Protein AF-X1EAH8-F1 (afdb_monomer_lite)

Organism: NCBI:txid412755

Secondary structure (DSSP, 8-state):
-----TTPPPP-SS-----STTSSHHHHHHHHHHHHHT-S-STTS-EETTEEP--EEE-TTS-EEEGGGGGG--------SHHHHHHH----TTS---------HHHHHHHHHHHHHHHHHHHHHHHHHHHHHHHHHHHHHHHHHHHHHHHHHHHHHHTS----GGG---HHHHHHHHHHHT--

Structure (mmCIF, N/CA/C/O backbone):
data_AF-X1EAH8-F1
#
_entry.id   AF-X1EAH8-F1
#
loop_
_atom_site.group_PDB
_atom_site.id
_atom_site.type_symbol
_atom_site.label_atom_id
_atom_site.label_alt_id
_atom_site.label_comp_id
_atom_site.label_asym_id
_atom_site.label_entity_id
_atom_site.label_seq_id
_atom_site.pdbx_PDB_ins_code
_atom_site.Cartn_x
_atom_site.Cartn_y
_atom_site.Cartn_z
_atom_site.occupancy
_atom_site.B_iso_or_equiv
_atom_site.auth_seq_id
_atom_site.auth_comp_id
_atom_site.auth_asym_id
_atom_site.auth_atom_id
_atom_site.pdbx_PDB_model_nu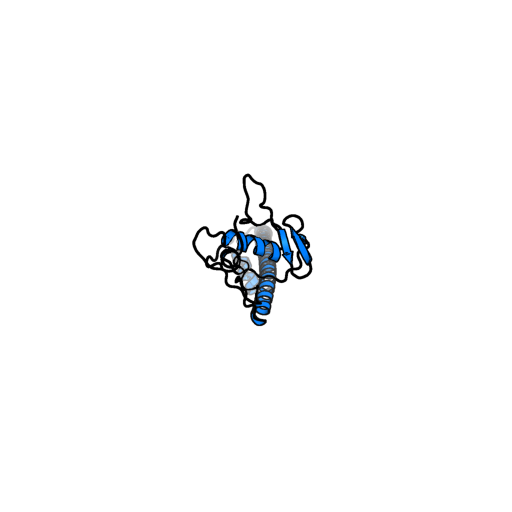m
ATOM 1 N N . ASP A 1 1 ? 30.827 -0.376 -28.937 1.00 54.41 1 ASP A N 1
ATOM 2 C CA . ASP A 1 1 ? 29.388 -0.643 -29.108 1.00 54.41 1 ASP A CA 1
ATOM 3 C C . ASP A 1 1 ? 28.926 -1.813 -28.273 1.00 54.41 1 ASP A C 1
ATOM 5 O O . ASP A 1 1 ? 29.464 -2.907 -28.389 1.00 54.41 1 ASP A O 1
ATOM 9 N N . PHE A 1 2 ? 27.956 -1.564 -27.396 1.00 62.59 2 PHE A N 1
ATOM 10 C CA . PHE A 1 2 ? 27.236 -2.621 -26.696 1.00 62.59 2 PHE A CA 1
ATOM 11 C C . PHE A 1 2 ? 26.133 -3.138 -27.622 1.00 62.59 2 PHE A C 1
ATOM 13 O O . PHE A 1 2 ? 25.306 -2.359 -28.093 1.00 62.59 2 PHE A O 1
ATOM 20 N N . SER A 1 3 ? 26.130 -4.441 -27.894 1.00 71.38 3 SER A N 1
ATOM 21 C CA . SER A 1 3 ? 25.060 -5.109 -28.631 1.00 71.38 3 SER A CA 1
ATOM 22 C C . SER A 1 3 ? 24.380 -6.104 -27.704 1.00 71.38 3 SER A C 1
ATOM 24 O O . SER A 1 3 ? 25.039 -6.861 -26.990 1.00 71.38 3 SER A O 1
ATOM 26 N N . TRP A 1 4 ? 23.051 -6.067 -27.674 1.00 72.50 4 TRP A N 1
ATOM 27 C CA . TRP A 1 4 ? 22.282 -7.036 -26.909 1.00 72.50 4 TRP A CA 1
ATOM 28 C C . TRP A 1 4 ? 22.505 -8.428 -27.495 1.00 72.50 4 TRP A C 1
ATOM 30 O O . TRP A 1 4 ? 22.441 -8.611 -28.714 1.00 72.50 4 TRP A O 1
ATOM 40 N N . ASN A 1 5 ? 22.754 -9.408 -26.626 1.00 77.31 5 ASN A N 1
ATOM 41 C CA . ASN A 1 5 ? 22.743 -10.798 -27.049 1.00 77.31 5 ASN A CA 1
ATOM 42 C C . ASN A 1 5 ? 21.342 -11.120 -27.597 1.00 77.31 5 ASN A C 1
ATOM 44 O O . ASN A 1 5 ? 20.340 -10.796 -26.959 1.00 77.31 5 ASN A O 1
ATOM 48 N N . LYS A 1 6 ? 21.273 -11.724 -28.787 1.00 72.81 6 LYS A N 1
ATOM 49 C CA . LYS A 1 6 ? 20.006 -12.066 -29.450 1.00 72.81 6 LYS A CA 1
ATOM 50 C C . LYS A 1 6 ? 19.226 -13.158 -28.711 1.00 72.81 6 LYS A C 1
ATOM 52 O O . LYS A 1 6 ? 18.041 -13.317 -28.969 1.00 72.81 6 LYS A O 1
ATOM 57 N N . ASP A 1 7 ? 19.865 -13.838 -27.761 1.00 80.69 7 ASP A N 1
ATOM 58 C CA . ASP A 1 7 ? 19.284 -14.947 -26.999 1.00 80.69 7 ASP A CA 1
ATOM 59 C C . ASP A 1 7 ? 18.594 -14.515 -25.690 1.00 80.69 7 ASP A C 1
ATOM 61 O O . ASP A 1 7 ? 18.406 -15.329 -24.785 1.00 80.69 7 ASP A O 1
ATOM 65 N N . ILE A 1 8 ? 18.234 -13.235 -25.536 1.00 82.38 8 ILE A N 1
ATOM 66 C CA . ILE A 1 8 ? 17.492 -12.783 -24.351 1.00 82.38 8 ILE A CA 1
ATOM 67 C C . ILE A 1 8 ? 16.034 -13.244 -24.474 1.00 82.38 8 ILE A C 1
ATOM 69 O O . ILE A 1 8 ? 15.358 -12.854 -25.426 1.00 82.38 8 ILE A O 1
ATOM 73 N N . PRO A 1 9 ? 15.522 -14.045 -23.520 1.00 85.38 9 PRO A N 1
ATOM 74 C CA . PRO A 1 9 ? 14.141 -14.501 -23.559 1.00 85.38 9 PRO A CA 1
ATOM 75 C C . PRO A 1 9 ? 13.152 -13.339 -23.452 1.00 85.38 9 PRO A C 1
ATOM 77 O O . PRO A 1 9 ? 13.379 -12.383 -22.706 1.00 85.38 9 PRO A O 1
ATOM 80 N N . GLU A 1 10 ? 12.015 -13.467 -24.129 1.00 88.94 10 GLU A N 1
ATOM 81 C CA . GLU A 1 10 ? 10.890 -12.551 -23.950 1.00 88.94 10 GLU A CA 1
ATOM 82 C C . GLU A 1 10 ? 10.298 -12.638 -22.534 1.00 88.94 10 GLU A C 1
ATOM 84 O O . GLU A 1 10 ? 10.394 -13.665 -21.847 1.00 88.94 10 GLU A O 1
ATOM 89 N N . PHE A 1 11 ? 9.644 -11.554 -22.105 1.00 88.56 11 PHE A N 1
ATOM 90 C CA . PHE A 1 11 ? 8.925 -11.527 -20.835 1.00 88.56 11 PHE A CA 1
ATOM 91 C C . PHE A 1 11 ? 7.772 -12.537 -20.843 1.00 88.56 11 PHE A C 1
ATOM 93 O O . PHE A 1 11 ? 6.927 -12.551 -21.733 1.00 88.56 11 PHE A O 1
ATOM 100 N N . LYS A 1 12 ? 7.709 -13.362 -19.798 1.00 91.38 12 LYS A N 1
ATOM 101 C CA . LYS A 1 12 ? 6.613 -14.308 -19.547 1.00 91.38 12 LYS A CA 1
ATOM 102 C C . LYS A 1 12 ? 5.610 -13.717 -18.554 1.00 91.38 12 LYS A C 1
ATOM 104 O O . LYS A 1 12 ? 5.799 -12.618 -18.038 1.00 91.38 12 LYS A O 1
ATOM 109 N N . ARG A 1 13 ? 4.562 -14.477 -18.211 1.00 91.25 13 ARG A N 1
ATOM 110 C CA . ARG A 1 13 ? 3.613 -14.116 -17.136 1.00 91.25 13 ARG A CA 1
ATOM 111 C C . ARG A 1 13 ? 4.308 -13.870 -15.789 1.00 91.25 13 ARG A C 1
ATOM 113 O O . ARG A 1 13 ? 3.894 -12.993 -15.041 1.00 91.25 13 ARG A O 1
ATOM 120 N N . PHE A 1 14 ? 5.355 -14.639 -15.491 1.00 93.12 14 PHE A N 1
ATOM 121 C CA . PHE A 1 14 ? 6.175 -14.495 -14.291 1.00 93.12 14 PHE A CA 1
ATOM 122 C C . PHE A 1 14 ? 7.642 -14.424 -14.696 1.00 93.12 14 PHE A C 1
ATOM 124 O O . PHE A 1 14 ? 8.105 -15.257 -15.475 1.00 93.12 14 PHE A O 1
ATOM 131 N N . ASN A 1 15 ? 8.363 -13.439 -14.162 1.00 92.31 15 ASN A N 1
ATOM 132 C CA . ASN A 1 15 ? 9.760 -13.188 -14.497 1.00 92.31 15 ASN A CA 1
ATOM 133 C C . ASN A 1 15 ? 10.574 -13.041 -13.214 1.00 92.31 15 ASN A C 1
ATOM 135 O O . ASN A 1 15 ? 10.211 -12.257 -12.337 1.00 92.31 15 ASN A O 1
ATOM 139 N N . LEU A 1 16 ? 11.684 -13.772 -13.126 1.00 92.75 16 LEU A N 1
ATOM 140 C CA . LEU A 1 16 ? 12.669 -13.632 -12.060 1.00 92.75 16 LEU A CA 1
ATOM 141 C C . LEU A 1 16 ? 13.921 -12.976 -12.639 1.00 92.75 16 LEU A C 1
ATOM 143 O O . LEU A 1 16 ? 14.622 -13.577 -13.450 1.00 92.75 16 LEU A O 1
ATOM 147 N N . ILE A 1 17 ? 14.206 -11.747 -12.212 1.00 90.94 17 ILE A N 1
ATOM 148 C CA . ILE A 1 17 ? 15.387 -10.996 -12.645 1.00 90.94 17 ILE A CA 1
ATOM 149 C C . ILE A 1 17 ? 16.426 -11.039 -11.522 1.00 90.94 17 ILE A C 1
ATOM 151 O O . ILE A 1 17 ? 16.226 -10.457 -10.458 1.00 90.94 17 ILE A O 1
ATOM 155 N N . TYR A 1 18 ? 17.550 -11.711 -11.762 1.00 91.19 18 TYR A N 1
ATOM 156 C CA . TYR A 1 18 ? 18.643 -11.876 -10.800 1.00 91.19 18 TYR A CA 1
ATOM 157 C C . TYR A 1 18 ? 20.006 -11.644 -11.468 1.00 91.19 18 TYR A C 1
ATOM 159 O O . TYR A 1 18 ? 20.109 -11.533 -12.685 1.00 91.19 18 TYR A O 1
ATOM 167 N N . GLY A 1 19 ? 21.063 -11.486 -10.668 1.00 89.50 19 GLY A N 1
ATOM 168 C CA . GLY A 1 19 ? 22.405 -11.178 -11.171 1.00 89.50 19 GLY A CA 1
ATOM 169 C C . GLY A 1 19 ? 23.287 -10.488 -10.135 1.00 89.50 19 GLY A C 1
ATOM 170 O O . GLY A 1 19 ? 22.845 -10.192 -9.025 1.00 89.50 19 GLY A O 1
ATOM 171 N N . TRP A 1 20 ? 24.525 -10.181 -10.515 1.00 90.75 20 TRP A N 1
ATOM 172 C CA . TRP A 1 20 ? 25.551 -9.605 -9.638 1.00 90.75 20 TRP A CA 1
ATOM 173 C C . TRP A 1 20 ? 25.165 -8.263 -9.016 1.00 90.75 20 TRP A C 1
ATOM 175 O O . TRP A 1 20 ? 24.420 -7.476 -9.599 1.00 90.75 20 TRP A O 1
ATOM 185 N N . ASN A 1 21 ? 25.691 -7.960 -7.831 1.00 87.75 21 ASN A N 1
ATOM 186 C CA . ASN A 1 21 ? 25.524 -6.639 -7.225 1.00 87.75 21 ASN A CA 1
ATOM 187 C C . ASN A 1 21 ? 25.998 -5.537 -8.184 1.00 87.75 21 ASN A C 1
ATOM 189 O O . ASN A 1 21 ? 26.928 -5.736 -8.958 1.00 87.75 21 ASN A O 1
ATOM 193 N N . ARG A 1 22 ? 25.331 -4.376 -8.144 1.00 85.75 22 ARG A N 1
ATOM 194 C CA . ARG A 1 22 ? 25.573 -3.233 -9.049 1.00 85.75 22 ARG A CA 1
ATOM 195 C C . ARG A 1 22 ? 25.268 -3.471 -10.537 1.00 85.75 22 ARG A C 1
ATOM 197 O O . ARG A 1 22 ? 25.481 -2.572 -11.333 1.00 85.75 22 ARG A O 1
ATOM 204 N N . SER A 1 23 ? 24.654 -4.593 -10.919 1.00 87.88 23 SER A N 1
ATOM 205 C CA . SER A 1 23 ? 24.211 -4.837 -12.305 1.00 87.88 23 SER A CA 1
ATOM 206 C C . SER A 1 23 ? 22.940 -4.070 -12.730 1.00 87.88 23 SER A C 1
ATOM 208 O O . SER A 1 23 ? 22.297 -4.446 -13.703 1.00 87.88 23 SER A O 1
ATOM 210 N N . GLY A 1 24 ? 22.497 -3.065 -11.966 1.00 89.00 24 GLY A N 1
ATOM 211 C CA . GLY A 1 24 ? 21.311 -2.256 -12.294 1.00 89.00 24 GLY A CA 1
ATOM 212 C C . GLY A 1 24 ? 19.939 -2.868 -11.966 1.00 89.00 24 GLY A C 1
ATOM 213 O O . GLY A 1 24 ? 18.924 -2.225 -12.213 1.00 89.00 24 GLY A O 1
ATOM 214 N N . LYS A 1 25 ? 19.864 -4.063 -11.358 1.00 92.94 25 LYS A N 1
ATOM 215 C CA . LYS A 1 25 ? 18.580 -4.739 -11.034 1.00 92.94 25 LYS A CA 1
ATOM 216 C C . LYS A 1 25 ? 17.610 -3.876 -10.231 1.00 92.94 25 LYS A C 1
ATOM 218 O O . LYS A 1 25 ? 16.421 -3.869 -10.520 1.00 92.94 25 LYS A O 1
ATOM 223 N N . THR A 1 26 ? 18.119 -3.145 -9.241 1.00 91.56 26 THR A N 1
ATOM 224 C CA . THR A 1 26 ? 17.300 -2.248 -8.420 1.00 91.56 26 THR A CA 1
ATOM 225 C C . THR A 1 26 ? 16.714 -1.115 -9.255 1.00 91.56 26 THR A C 1
ATOM 227 O O . THR A 1 26 ? 15.547 -0.793 -9.098 1.00 91.56 26 THR A O 1
ATOM 230 N N . ILE A 1 27 ? 17.487 -0.541 -10.181 1.00 91.62 27 ILE A N 1
ATOM 231 C CA . ILE A 1 27 ? 17.003 0.521 -11.074 1.00 91.62 27 ILE A CA 1
ATOM 232 C C . ILE A 1 27 ? 15.912 -0.035 -11.991 1.00 91.62 27 ILE A C 1
ATOM 234 O O . ILE A 1 27 ? 14.846 0.562 -12.114 1.00 91.62 27 ILE A O 1
ATOM 238 N N . LEU A 1 28 ? 16.140 -1.217 -12.570 1.00 92.19 28 LEU A N 1
ATOM 239 C CA . LEU A 1 28 ? 15.154 -1.875 -13.421 1.00 92.19 28 LEU A CA 1
ATOM 240 C C . LEU A 1 28 ? 13.856 -2.179 -12.661 1.00 92.19 28 LEU A C 1
ATOM 242 O O . LEU A 1 28 ? 12.773 -1.910 -13.177 1.00 92.19 28 LEU A O 1
ATOM 246 N N . SER A 1 29 ? 13.945 -2.676 -11.422 1.00 93.38 29 SER A N 1
ATOM 247 C CA . SER A 1 29 ? 12.752 -2.904 -10.604 1.00 93.38 29 SER A CA 1
ATOM 248 C C . SER A 1 29 ? 12.010 -1.599 -10.309 1.00 93.38 29 SER A C 1
ATOM 250 O O . SER A 1 29 ? 10.787 -1.599 -10.386 1.00 93.38 29 SER A O 1
ATOM 252 N N . ARG A 1 30 ? 12.708 -0.469 -10.095 1.00 92.88 30 ARG A N 1
ATOM 253 C CA . ARG A 1 30 ? 12.064 0.848 -9.909 1.00 92.88 30 ARG A CA 1
ATOM 254 C C . ARG A 1 30 ? 11.309 1.338 -11.134 1.00 92.88 30 ARG A C 1
ATOM 256 O O . ARG A 1 30 ? 10.232 1.903 -10.971 1.00 92.88 30 ARG A O 1
ATOM 263 N N . VAL A 1 31 ? 11.837 1.110 -12.335 1.00 92.50 31 VAL A N 1
ATOM 264 C CA . VAL A 1 31 ? 11.142 1.462 -13.586 1.00 92.50 31 VAL A CA 1
ATOM 265 C C . VAL A 1 31 ? 9.821 0.694 -13.696 1.00 92.50 31 VAL A C 1
ATOM 267 O O . VAL A 1 31 ? 8.776 1.290 -13.963 1.00 92.50 31 VAL A O 1
ATOM 270 N N . PHE A 1 32 ? 9.830 -0.611 -13.407 1.00 93.06 32 PHE A N 1
ATOM 271 C CA . PHE A 1 32 ? 8.597 -1.401 -13.379 1.00 93.06 32 PHE A CA 1
ATOM 272 C C . PHE A 1 32 ? 7.665 -1.002 -12.227 1.00 93.06 32 PHE A C 1
ATOM 274 O O . PHE A 1 32 ? 6.454 -0.948 -12.433 1.00 93.06 32 PHE A O 1
ATOM 281 N N . SER A 1 33 ? 8.193 -0.661 -11.046 1.00 93.25 33 SER A N 1
ATOM 282 C CA . SER A 1 33 ? 7.379 -0.172 -9.925 1.00 93.25 33 SER A CA 1
ATOM 283 C C . SER A 1 33 ? 6.692 1.149 -10.262 1.00 93.25 33 SER A C 1
ATOM 285 O O . SER A 1 33 ? 5.542 1.344 -9.881 1.00 93.25 33 SER A O 1
ATOM 287 N N . ALA A 1 34 ? 7.351 2.040 -11.010 1.00 93.06 34 ALA A N 1
ATOM 288 C CA . ALA A 1 34 ? 6.735 3.271 -11.495 1.00 93.06 34 ALA A CA 1
ATOM 289 C C . ALA A 1 34 ? 5.574 2.981 -12.459 1.00 93.06 34 ALA A C 1
ATOM 291 O O . ALA A 1 34 ? 4.535 3.634 -12.380 1.00 93.06 34 ALA A O 1
ATOM 292 N N . CYS A 1 35 ? 5.717 1.964 -13.318 1.00 92.12 35 CYS A N 1
ATOM 293 C CA . CYS A 1 35 ? 4.640 1.495 -14.194 1.00 92.12 35 CYS A CA 1
ATOM 294 C C . CYS A 1 35 ? 3.468 0.893 -13.404 1.00 92.12 35 CYS A C 1
ATOM 296 O O . CYS A 1 35 ? 2.320 1.200 -13.716 1.00 92.12 35 CYS A O 1
ATOM 298 N N . GLU A 1 36 ? 3.744 0.080 -12.377 1.00 92.38 36 GLU A N 1
ATOM 299 C CA . GLU A 1 36 ? 2.723 -0.507 -11.498 1.00 92.38 36 GLU A CA 1
ATOM 300 C C . GLU A 1 36 ? 1.961 0.566 -10.707 1.00 92.38 36 GLU A C 1
ATOM 302 O O . GLU A 1 36 ? 0.730 0.573 -10.689 1.00 92.38 36 GLU A O 1
ATOM 307 N N . LYS A 1 37 ? 2.691 1.472 -10.044 1.00 90.19 37 LYS A N 1
ATOM 308 C CA . LYS A 1 37 ? 2.133 2.543 -9.200 1.00 90.19 37 LYS A CA 1
ATOM 309 C C . LYS A 1 37 ? 1.571 3.708 -10.019 1.00 90.19 37 LYS A C 1
ATOM 311 O O . LYS A 1 37 ? 0.939 4.594 -9.451 1.00 90.19 37 LYS A O 1
ATOM 316 N N . LYS A 1 38 ? 1.825 3.727 -11.334 1.00 92.56 38 LYS A N 1
ATOM 317 C CA . LYS A 1 38 ? 1.493 4.820 -12.264 1.00 92.56 38 LYS A CA 1
ATOM 318 C C . LYS A 1 38 ? 2.017 6.179 -11.784 1.00 92.56 38 LYS A C 1
ATOM 320 O O . LYS A 1 38 ? 1.368 7.207 -11.959 1.00 92.56 38 LYS A O 1
ATOM 325 N N . SER A 1 39 ? 3.181 6.173 -11.134 1.00 89.88 39 SER A N 1
ATOM 326 C CA . SER A 1 39 ? 3.758 7.339 -10.465 1.00 89.88 39 SER A CA 1
ATOM 327 C C . SER A 1 39 ? 5.269 7.190 -10.287 1.00 89.88 39 SER A C 1
ATOM 329 O O . SER A 1 39 ? 5.756 6.106 -9.967 1.00 89.88 39 SER A O 1
ATOM 331 N N . THR A 1 40 ? 6.007 8.289 -10.449 1.00 89.56 40 THR A N 1
ATOM 332 C CA . THR A 1 40 ? 7.426 8.416 -10.063 1.00 89.56 40 THR A CA 1
ATOM 333 C C . THR A 1 40 ? 7.597 9.039 -8.674 1.00 89.56 40 THR A C 1
ATOM 335 O O . THR A 1 40 ? 8.701 9.089 -8.140 1.00 89.56 40 THR A O 1
ATOM 338 N N . ALA A 1 41 ? 6.505 9.484 -8.045 1.00 86.38 41 ALA A N 1
ATOM 339 C CA . ALA A 1 41 ? 6.511 10.150 -6.748 1.00 86.38 41 ALA A CA 1
ATOM 340 C C . ALA A 1 41 ? 6.512 9.140 -5.585 1.00 86.38 41 ALA A C 1
ATOM 342 O O . ALA A 1 41 ? 5.615 9.141 -4.745 1.00 86.38 41 ALA A O 1
ATOM 343 N N . PHE A 1 42 ? 7.510 8.255 -5.542 1.00 83.81 42 PHE A N 1
ATOM 344 C CA . PHE A 1 42 ? 7.748 7.363 -4.404 1.00 83.81 42 PHE A CA 1
ATOM 345 C C . PHE A 1 42 ? 9.180 7.498 -3.884 1.00 83.81 42 PHE A C 1
ATOM 347 O O . PHE A 1 42 ? 10.083 7.937 -4.598 1.00 83.81 42 PHE A O 1
ATOM 354 N N . LYS A 1 43 ? 9.366 7.158 -2.606 1.00 83.44 43 LYS A N 1
ATOM 355 C CA . LYS A 1 43 ? 10.558 7.493 -1.816 1.00 83.44 43 LYS A CA 1
ATOM 356 C C . LYS A 1 43 ? 11.859 7.012 -2.453 1.00 83.44 43 LYS A C 1
ATOM 358 O O . LYS A 1 43 ? 12.851 7.728 -2.440 1.00 83.44 43 LYS A O 1
ATOM 363 N N . GLU A 1 44 ? 11.852 5.815 -3.012 1.00 85.69 44 GLU A N 1
ATOM 364 C CA . GLU A 1 44 ? 13.041 5.175 -3.558 1.00 85.69 44 GLU A CA 1
ATOM 365 C C . GLU A 1 44 ? 13.131 5.260 -5.093 1.00 85.69 44 GLU A C 1
ATOM 367 O O . GLU A 1 44 ? 13.873 4.495 -5.719 1.00 85.69 44 GLU A O 1
ATOM 372 N N . TYR A 1 45 ? 12.353 6.146 -5.724 1.00 88.44 45 TYR A N 1
ATOM 373 C CA . TYR A 1 45 ? 12.521 6.429 -7.146 1.00 88.44 45 TYR A CA 1
ATOM 374 C C . TYR A 1 45 ? 13.924 7.018 -7.390 1.00 88.44 45 TYR A C 1
ATOM 376 O O . TYR A 1 45 ? 14.389 7.808 -6.564 1.00 88.44 45 TYR A O 1
ATOM 384 N N . PRO A 1 46 ? 14.630 6.651 -8.479 1.00 87.56 46 PRO A N 1
ATOM 385 C CA . PRO A 1 46 ? 15.964 7.179 -8.749 1.00 87.56 46 PRO A CA 1
ATOM 386 C C . PRO A 1 46 ? 15.941 8.705 -8.888 1.00 87.56 46 PRO A C 1
ATOM 388 O O . PRO A 1 46 ? 15.193 9.233 -9.713 1.00 87.56 46 PRO A O 1
ATOM 391 N N . LYS A 1 47 ? 16.767 9.399 -8.099 1.00 88.50 47 LYS A N 1
ATOM 392 C CA . LYS A 1 47 ? 16.948 10.854 -8.161 1.00 88.50 47 LYS A CA 1
ATOM 393 C C . LYS A 1 47 ? 18.427 11.208 -8.104 1.00 88.50 47 LYS A C 1
ATOM 395 O O . LYS A 1 47 ? 19.172 10.591 -7.345 1.00 88.50 47 LYS A O 1
ATOM 400 N N . GLU A 1 48 ? 18.816 12.221 -8.861 1.00 87.25 48 GLU A N 1
ATOM 401 C CA . GLU A 1 48 ? 20.162 12.799 -8.867 1.00 87.25 48 GLU A CA 1
ATOM 402 C C . GLU A 1 48 ? 20.017 14.321 -8.770 1.00 87.25 48 GLU A C 1
ATOM 404 O O . GLU A 1 48 ? 19.233 14.909 -9.509 1.00 87.25 48 GLU A O 1
ATOM 409 N N . ASP A 1 49 ? 20.661 14.947 -7.780 1.00 87.06 49 ASP A N 1
ATOM 410 C CA . ASP A 1 49 ? 20.564 16.392 -7.497 1.00 87.06 49 ASP A CA 1
ATOM 411 C C . ASP A 1 49 ? 19.126 16.947 -7.405 1.00 87.06 49 ASP A C 1
ATOM 413 O O . ASP A 1 49 ? 18.830 18.079 -7.782 1.00 87.06 49 ASP A O 1
ATOM 417 N N . GLY A 1 50 ? 18.201 16.133 -6.887 1.00 82.19 50 GLY A N 1
ATOM 418 C CA . GLY A 1 50 ? 16.785 16.494 -6.756 1.00 82.19 50 GLY A CA 1
ATOM 419 C C . GLY A 1 50 ? 15.972 16.361 -8.048 1.00 82.19 50 GLY A C 1
ATOM 420 O O . GLY A 1 50 ? 14.771 16.630 -8.032 1.00 82.19 50 GLY A O 1
ATOM 421 N N . VAL A 1 51 ? 16.588 15.903 -9.137 1.00 85.25 51 VAL A N 1
ATOM 422 C CA . VAL A 1 51 ? 15.934 15.624 -10.417 1.00 85.25 51 VAL A CA 1
ATOM 423 C C . VAL A 1 51 ? 15.550 14.149 -10.490 1.00 85.25 51 VAL A C 1
ATOM 425 O O . VAL A 1 51 ? 16.364 13.262 -10.235 1.00 85.25 51 VAL A O 1
ATOM 428 N N . ASP A 1 52 ? 14.294 13.887 -10.844 1.00 89.38 52 ASP A N 1
ATOM 429 C CA . ASP A 1 52 ? 13.780 12.536 -11.060 1.00 89.38 52 ASP A CA 1
ATOM 430 C C . ASP A 1 52 ? 14.429 11.890 -12.295 1.00 89.38 52 ASP A C 1
ATOM 432 O O . ASP A 1 52 ? 14.513 12.492 -13.367 1.00 89.38 52 ASP A O 1
ATOM 436 N N . GLY A 1 53 ? 14.836 10.625 -12.165 1.00 87.94 53 GLY A N 1
ATOM 437 C CA . GLY A 1 53 ? 15.339 9.829 -13.279 1.00 87.94 53 GLY A CA 1
ATOM 438 C C . GLY A 1 53 ? 14.319 9.709 -14.416 1.00 87.94 53 GLY A C 1
ATOM 439 O O . GLY A 1 53 ? 13.105 9.642 -14.199 1.00 87.94 53 GLY A O 1
ATOM 440 N N . ILE A 1 54 ? 14.811 9.649 -15.650 1.00 91.56 54 ILE A N 1
ATOM 441 C CA . ILE A 1 54 ? 13.984 9.592 -16.859 1.00 91.56 54 ILE A CA 1
ATOM 442 C C . ILE A 1 54 ? 14.106 8.204 -17.485 1.00 91.56 54 ILE A C 1
ATOM 444 O O . ILE A 1 54 ? 15.202 7.657 -17.589 1.00 91.56 54 ILE A O 1
ATOM 448 N N . PHE A 1 55 ? 12.983 7.636 -17.922 1.00 91.88 55 PHE A N 1
ATOM 449 C CA . PHE A 1 55 ? 12.967 6.381 -18.670 1.00 91.88 55 PHE A CA 1
ATOM 450 C C . PHE A 1 55 ? 11.921 6.408 -19.785 1.00 91.88 55 PHE A C 1
ATOM 452 O O . PHE A 1 55 ? 10.933 7.144 -19.720 1.00 91.88 55 PHE A O 1
ATOM 459 N N . GLU A 1 56 ? 12.141 5.562 -20.788 1.00 91.94 56 GLU A N 1
ATOM 460 C CA . GLU A 1 56 ? 11.208 5.276 -21.872 1.00 91.94 56 GLU A CA 1
ATOM 461 C C . GLU A 1 56 ? 11.128 3.757 -22.059 1.00 91.94 56 GLU A C 1
ATOM 463 O O . GLU A 1 56 ? 12.154 3.088 -22.179 1.00 91.94 56 GLU A O 1
ATOM 468 N N . THR A 1 57 ? 9.916 3.206 -22.078 1.00 88.94 57 THR A N 1
ATOM 469 C CA . THR A 1 57 ? 9.658 1.798 -22.391 1.00 88.94 57 THR A CA 1
ATOM 470 C C . THR A 1 57 ? 8.721 1.700 -23.587 1.00 88.94 57 THR A C 1
ATOM 472 O O . THR A 1 57 ? 7.749 2.447 -23.701 1.00 88.94 57 THR A O 1
ATOM 475 N N . LYS A 1 58 ? 9.025 0.781 -24.506 1.00 89.31 58 LYS A N 1
ATOM 476 C CA . LYS A 1 58 ? 8.199 0.492 -25.681 1.00 89.31 58 LYS A CA 1
ATOM 477 C C . LYS A 1 58 ? 7.572 -0.880 -25.521 1.00 89.31 58 LYS A C 1
ATOM 479 O O . LYS A 1 58 ? 8.268 -1.834 -25.178 1.00 89.31 58 LYS A O 1
ATOM 484 N N . THR A 1 59 ? 6.272 -0.957 -25.754 1.00 86.06 59 THR A N 1
ATOM 485 C CA . THR A 1 59 ? 5.522 -2.211 -25.744 1.00 86.06 59 THR A CA 1
ATOM 486 C C . THR A 1 59 ? 5.441 -2.797 -27.151 1.00 86.06 59 THR A C 1
ATOM 488 O O . THR A 1 59 ? 5.583 -2.092 -28.152 1.00 86.06 59 THR A O 1
ATOM 491 N N . ASP A 1 60 ? 5.173 -4.095 -27.219 1.00 83.94 60 ASP A N 1
ATOM 492 C CA . ASP A 1 60 ? 4.820 -4.838 -28.434 1.00 83.94 60 ASP A CA 1
ATOM 493 C C . ASP A 1 60 ? 3.598 -4.248 -29.160 1.00 83.94 60 ASP A C 1
ATOM 495 O O . ASP A 1 60 ? 3.540 -4.234 -30.386 1.00 83.94 60 ASP A O 1
ATOM 499 N N . THR A 1 61 ? 2.660 -3.665 -28.409 1.00 79.12 61 THR A N 1
ATOM 500 C CA . THR A 1 61 ? 1.492 -2.941 -28.937 1.00 79.12 61 THR A CA 1
ATOM 501 C C . THR A 1 61 ? 1.822 -1.576 -29.558 1.00 79.12 61 THR A C 1
ATOM 503 O O . THR A 1 61 ? 0.914 -0.853 -29.965 1.00 79.12 61 THR A O 1
ATOM 506 N N . GLY A 1 62 ? 3.101 -1.185 -29.612 1.00 79.81 62 GLY A N 1
ATOM 507 C CA . GLY A 1 62 ? 3.550 0.105 -30.145 1.00 79.81 62 GLY A CA 1
ATOM 508 C C . GLY A 1 62 ? 3.340 1.287 -29.194 1.00 79.81 62 GLY A C 1
ATOM 509 O O . GLY A 1 62 ? 3.634 2.428 -29.552 1.00 79.81 62 GLY A O 1
ATOM 510 N N . SER A 1 63 ? 2.864 1.041 -27.969 1.00 84.69 63 SER A N 1
ATOM 511 C CA . SER A 1 63 ? 2.705 2.091 -26.963 1.00 84.69 63 SER A CA 1
ATOM 512 C C . SER A 1 63 ? 4.062 2.446 -26.361 1.00 84.69 63 SER A C 1
ATOM 514 O O . SER A 1 63 ? 4.888 1.580 -26.076 1.00 84.69 63 SER A O 1
ATOM 516 N N . THR A 1 64 ? 4.302 3.740 -26.164 1.00 89.75 64 THR A N 1
ATOM 517 C CA . THR A 1 64 ? 5.532 4.240 -25.543 1.00 89.75 64 THR A CA 1
ATOM 518 C C . THR A 1 64 ? 5.186 4.894 -24.217 1.00 89.75 64 THR A C 1
ATOM 520 O O . THR A 1 64 ? 4.443 5.874 -24.177 1.00 89.75 64 THR A O 1
ATOM 523 N N . ILE A 1 65 ? 5.732 4.358 -23.133 1.00 90.88 65 ILE A N 1
ATOM 524 C CA . ILE A 1 65 ? 5.526 4.860 -21.778 1.00 90.88 65 ILE A CA 1
ATOM 525 C C . ILE A 1 65 ? 6.781 5.615 -21.378 1.00 90.88 65 ILE A C 1
ATOM 527 O O . ILE A 1 65 ? 7.894 5.105 -21.483 1.00 90.88 65 ILE A O 1
ATOM 531 N N . LYS A 1 66 ? 6.595 6.851 -20.928 1.00 92.38 66 LYS A N 1
ATOM 532 C CA . LYS A 1 66 ? 7.681 7.740 -20.515 1.00 92.38 66 LYS A CA 1
ATOM 533 C C . LYS A 1 66 ? 7.474 8.142 -19.068 1.00 92.38 66 LYS A C 1
ATOM 535 O O . LYS A 1 66 ? 6.325 8.250 -18.637 1.00 92.38 66 LYS A O 1
ATOM 540 N N . SER A 1 67 ? 8.556 8.405 -18.340 1.00 89.81 67 SER A N 1
ATOM 541 C CA . SER A 1 67 ? 8.492 8.754 -16.912 1.00 89.81 67 SER A CA 1
ATOM 542 C C . SER A 1 67 ? 7.531 9.916 -16.615 1.00 89.81 67 SER A C 1
ATOM 544 O O . SER A 1 67 ? 6.764 9.844 -15.662 1.00 89.81 67 SER A O 1
ATOM 546 N N . TRP A 1 68 ? 7.482 10.944 -17.469 1.00 88.69 68 TRP A N 1
ATOM 547 C CA . TRP A 1 68 ? 6.591 12.101 -17.292 1.00 88.69 68 TRP A CA 1
ATOM 548 C C . TRP A 1 68 ? 5.126 11.856 -17.682 1.00 88.69 68 TRP A C 1
ATOM 550 O O . TRP A 1 68 ? 4.267 12.659 -17.335 1.00 88.69 68 TRP A O 1
ATOM 560 N N . ASN A 1 69 ? 4.820 10.769 -18.399 1.00 89.88 69 ASN A N 1
ATOM 561 C CA . ASN A 1 69 ? 3.450 10.396 -18.772 1.00 89.88 69 ASN A CA 1
ATOM 562 C C . ASN A 1 69 ? 3.014 9.074 -18.114 1.00 89.88 69 ASN A C 1
ATOM 564 O O . ASN A 1 69 ? 2.114 8.381 -18.594 1.00 89.88 69 ASN A O 1
ATOM 568 N N . ILE A 1 70 ? 3.662 8.709 -17.005 1.00 91.69 70 ILE A N 1
ATOM 569 C CA . ILE A 1 70 ? 3.477 7.421 -16.331 1.00 91.69 70 ILE A CA 1
ATOM 570 C C . ILE A 1 70 ? 2.063 7.227 -15.769 1.00 91.69 70 ILE A C 1
ATOM 572 O O . ILE A 1 70 ? 1.599 6.096 -15.656 1.00 91.69 70 ILE A O 1
ATOM 576 N N . ALA A 1 71 ? 1.341 8.315 -15.484 1.00 89.44 71 ALA A N 1
ATOM 577 C CA . ALA A 1 71 ? -0.045 8.269 -15.020 1.00 89.44 71 ALA A CA 1
ATOM 578 C C . ALA A 1 71 ? -0.988 7.602 -16.042 1.00 89.44 71 ALA A C 1
ATOM 580 O O . ALA A 1 71 ? -1.967 6.962 -15.662 1.00 89.44 71 ALA A O 1
ATOM 581 N N . SER A 1 72 ? -0.663 7.704 -17.336 1.00 86.88 72 SER A N 1
ATOM 582 C CA . SER A 1 72 ? -1.405 7.065 -18.432 1.00 86.88 72 SER A CA 1
ATOM 583 C C . SER A 1 72 ? -0.999 5.605 -18.687 1.00 86.88 72 SER A C 1
ATOM 585 O O . SER A 1 72 ? -1.543 4.954 -19.579 1.00 86.88 72 SER A O 1
ATOM 587 N N . CYS A 1 73 ? -0.054 5.064 -17.909 1.00 88.00 73 CYS A N 1
ATOM 588 C CA . CYS A 1 73 ? 0.416 3.692 -18.056 1.00 88.00 73 CYS A CA 1
ATOM 589 C C . CYS A 1 73 ? -0.719 2.685 -17.814 1.00 88.00 73 CYS A C 1
ATOM 591 O O . CYS A 1 73 ? -1.389 2.696 -16.774 1.00 88.00 73 CYS A O 1
ATOM 593 N N . ASN A 1 74 ? -0.898 1.777 -18.773 1.00 86.50 74 ASN A N 1
ATOM 594 C CA . ASN A 1 74 ? -1.884 0.698 -18.713 1.00 86.50 74 ASN A CA 1
ATOM 595 C C . ASN A 1 74 ? -1.240 -0.699 -18.685 1.00 86.50 74 ASN A C 1
ATOM 597 O O . ASN A 1 74 ? -1.887 -1.692 -19.008 1.00 86.50 74 ASN A O 1
ATOM 601 N N . LEU A 1 75 ? 0.044 -0.795 -18.331 1.00 87.25 75 LEU A N 1
ATOM 602 C CA . LEU A 1 75 ? 0.712 -2.087 -18.221 1.00 87.25 75 LEU A CA 1
ATOM 603 C C . LEU A 1 75 ? 0.208 -2.852 -16.986 1.00 87.25 75 LEU A C 1
ATOM 605 O O . LEU A 1 75 ? 0.342 -2.345 -15.869 1.00 87.25 75 LEU A O 1
ATOM 609 N N . PRO A 1 76 ? -0.318 -4.082 -17.143 1.00 88.69 76 PRO A N 1
ATOM 610 C CA . PRO A 1 76 ? -0.748 -4.913 -16.024 1.00 88.69 76 PRO A CA 1
ATOM 611 C C . PRO A 1 76 ? 0.462 -5.613 -15.383 1.00 88.69 76 PRO A C 1
ATOM 613 O O . PRO A 1 76 ? 0.630 -6.825 -15.493 1.00 88.69 76 PRO A O 1
ATOM 616 N N . VAL A 1 77 ? 1.338 -4.841 -14.738 1.00 90.81 77 VAL A N 1
ATOM 617 C CA . VAL A 1 77 ? 2.573 -5.343 -14.115 1.00 90.81 77 VAL A CA 1
ATOM 618 C C . VAL A 1 77 ? 2.473 -5.257 -12.596 1.00 90.81 77 VAL A C 1
ATOM 620 O O . VAL A 1 77 ? 1.950 -4.289 -12.048 1.00 90.81 77 VAL A O 1
ATOM 623 N N . LYS A 1 78 ? 2.994 -6.287 -11.923 1.00 92.31 78 LYS A N 1
ATOM 624 C CA . LYS A 1 78 ? 3.164 -6.352 -10.471 1.00 92.31 78 LYS A CA 1
ATOM 625 C C . LYS A 1 78 ? 4.625 -6.604 -10.133 1.00 92.31 78 LYS A C 1
ATOM 627 O O . LYS A 1 78 ? 5.233 -7.513 -10.700 1.00 92.31 78 LYS A O 1
ATOM 632 N N . VAL A 1 79 ? 5.181 -5.802 -9.230 1.00 92.81 79 VAL A N 1
ATOM 633 C CA . VAL A 1 79 ? 6.591 -5.857 -8.845 1.00 92.81 79 VAL A CA 1
ATOM 634 C C . VAL A 1 79 ? 6.726 -6.343 -7.411 1.00 92.81 79 VAL A C 1
ATOM 636 O O . VAL A 1 79 ? 6.361 -5.664 -6.459 1.00 92.81 79 VAL A O 1
ATOM 639 N N . PHE A 1 80 ? 7.330 -7.519 -7.265 1.00 91.06 80 PHE A N 1
ATOM 640 C CA . PHE A 1 80 ? 7.658 -8.113 -5.973 1.00 91.06 80 PHE A CA 1
ATOM 641 C C . PHE A 1 80 ? 9.139 -7.876 -5.676 1.00 91.06 80 PHE A C 1
ATOM 643 O O . PHE A 1 80 ? 10.000 -8.660 -6.073 1.00 91.06 80 PHE A O 1
ATOM 650 N N . ASN A 1 81 ? 9.450 -6.753 -5.034 1.00 89.75 81 ASN A N 1
ATOM 651 C CA . ASN A 1 81 ? 10.810 -6.380 -4.650 1.00 89.75 81 ASN A CA 1
ATOM 652 C C . ASN A 1 81 ? 10.907 -6.117 -3.132 1.00 89.75 81 ASN A C 1
ATOM 654 O O . ASN A 1 81 ? 9.951 -6.330 -2.389 1.00 89.75 81 ASN A O 1
ATOM 658 N N . GLN A 1 82 ? 12.070 -5.660 -2.658 1.00 86.44 82 GLN A N 1
ATOM 659 C CA . GLN A 1 82 ? 12.261 -5.360 -1.236 1.00 86.44 82 GLN A CA 1
ATOM 660 C C . GLN A 1 82 ? 11.294 -4.279 -0.728 1.00 86.44 82 GLN A C 1
ATOM 662 O O . GLN A 1 82 ? 10.897 -4.315 0.428 1.00 86.44 82 GLN A O 1
ATOM 667 N N . ASP A 1 83 ? 10.882 -3.342 -1.577 1.00 85.19 83 ASP A N 1
ATOM 668 C CA . ASP A 1 83 ? 9.946 -2.280 -1.195 1.00 85.19 83 ASP A CA 1
ATOM 669 C C . ASP A 1 83 ? 8.538 -2.813 -1.045 1.00 85.19 83 ASP A C 1
ATOM 671 O O . ASP A 1 83 ? 7.860 -2.444 -0.101 1.00 85.19 83 ASP A O 1
ATOM 675 N N . PHE A 1 84 ? 8.129 -3.749 -1.903 1.00 84.81 84 PHE A N 1
ATOM 676 C CA . PHE A 1 84 ? 6.888 -4.485 -1.702 1.00 84.81 84 PHE A CA 1
ATOM 677 C C . PHE A 1 84 ? 6.886 -5.187 -0.336 1.00 84.81 84 PHE A C 1
ATOM 679 O O . PHE A 1 84 ? 5.901 -5.111 0.390 1.00 84.81 84 PHE A O 1
ATOM 686 N N . ILE A 1 85 ? 7.995 -5.823 0.051 1.00 82.44 85 ILE A N 1
ATOM 687 C CA . ILE A 1 85 ? 8.121 -6.444 1.378 1.00 82.44 85 ILE A CA 1
ATOM 688 C C . ILE A 1 85 ? 8.020 -5.376 2.471 1.00 82.44 85 ILE A C 1
ATOM 690 O O . ILE A 1 85 ? 7.213 -5.519 3.378 1.00 82.44 85 ILE A O 1
ATOM 694 N N . ASN A 1 86 ? 8.780 -4.288 2.368 1.00 79.50 86 ASN A N 1
ATOM 695 C CA . ASN A 1 86 ? 8.811 -3.236 3.385 1.00 79.50 86 ASN A CA 1
ATOM 696 C C . ASN A 1 86 ? 7.485 -2.469 3.513 1.00 79.50 86 ASN A C 1
ATOM 698 O O . ASN A 1 86 ? 7.174 -1.984 4.592 1.00 79.50 86 ASN A O 1
ATOM 702 N N . GLU A 1 87 ? 6.733 -2.315 2.423 1.00 74.38 87 GLU A N 1
ATOM 703 C CA . GLU A 1 87 ? 5.431 -1.641 2.407 1.00 74.38 87 GLU A CA 1
ATOM 704 C C . GLU A 1 87 ? 4.319 -2.543 2.938 1.00 74.38 87 GLU A C 1
ATOM 706 O O . GLU A 1 87 ? 3.330 -2.023 3.461 1.00 74.38 87 GLU A O 1
ATOM 711 N N . ASN A 1 88 ? 4.459 -3.868 2.787 1.00 70.38 88 ASN A N 1
ATOM 712 C CA . ASN A 1 88 ? 3.363 -4.793 3.051 1.00 70.38 88 ASN A CA 1
ATOM 713 C C . ASN A 1 88 ? 3.588 -5.799 4.195 1.00 70.38 88 ASN A C 1
ATOM 715 O O . ASN A 1 88 ? 2.639 -6.440 4.652 1.00 70.38 88 ASN A O 1
ATOM 719 N N . ILE A 1 89 ? 4.816 -5.924 4.696 1.00 66.69 89 ILE A N 1
ATOM 720 C CA . ILE A 1 89 ? 5.203 -6.855 5.759 1.00 66.69 89 ILE A CA 1
ATOM 721 C C . ILE A 1 89 ? 5.930 -6.061 6.854 1.00 66.69 89 ILE A C 1
ATOM 723 O O . ILE A 1 89 ? 7.126 -5.795 6.754 1.00 66.69 89 ILE A O 1
ATOM 727 N N . SER A 1 90 ? 5.206 -5.705 7.921 1.00 59.59 90 SER A N 1
ATOM 728 C CA . SER A 1 90 ? 5.805 -5.200 9.166 1.00 59.59 90 SER A CA 1
ATOM 729 C C . SER A 1 90 ? 5.840 -6.309 10.208 1.00 59.59 90 SER A C 1
ATOM 731 O O . SER A 1 90 ? 4.821 -6.944 10.472 1.00 59.59 90 SER A O 1
ATOM 733 N N . PHE A 1 91 ? 6.997 -6.492 10.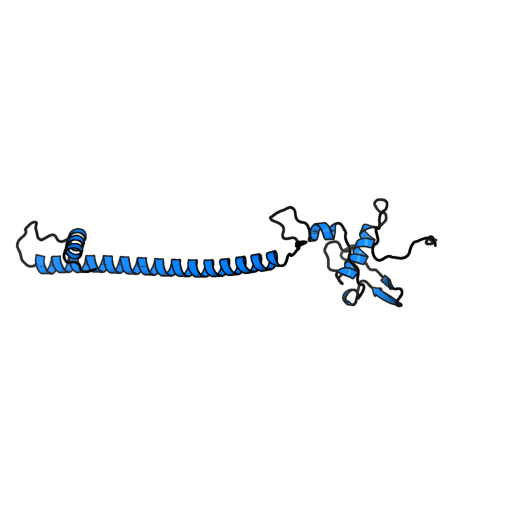840 1.00 58.41 91 PHE A N 1
ATOM 734 C CA . PHE A 1 91 ? 7.131 -7.270 12.076 1.00 58.41 91 PHE A CA 1
ATOM 735 C C . PHE A 1 91 ? 7.091 -6.379 13.330 1.00 58.41 91 PHE A C 1
ATOM 737 O O . PHE A 1 91 ? 7.129 -6.892 14.445 1.00 58.41 91 PHE A O 1
ATOM 744 N N . ASP A 1 92 ? 7.017 -5.053 13.156 1.00 54.19 92 ASP A N 1
ATOM 745 C CA . ASP A 1 92 ? 6.935 -4.076 14.241 1.00 54.19 92 ASP A CA 1
ATOM 746 C C . ASP A 1 92 ? 5.467 -3.653 14.459 1.00 54.19 92 ASP A C 1
ATOM 748 O O . ASP A 1 92 ? 4.859 -3.090 13.537 1.00 54.19 92 ASP A O 1
ATOM 752 N N . PRO A 1 93 ? 4.887 -3.885 15.655 1.00 54.50 93 PRO A N 1
ATOM 753 C CA . PRO A 1 93 ? 3.516 -3.485 15.984 1.00 54.50 93 PRO A CA 1
ATOM 754 C C . PRO A 1 93 ? 3.283 -1.964 15.963 1.00 54.50 93 PRO A C 1
ATOM 756 O O . PRO A 1 93 ? 2.132 -1.531 16.003 1.00 54.50 93 PRO A O 1
ATOM 759 N N . SER A 1 94 ? 4.340 -1.151 15.885 1.00 53.97 94 SER A N 1
ATOM 760 C CA . SER A 1 94 ? 4.266 0.317 15.871 1.00 53.97 94 SER A CA 1
ATOM 761 C C . SER A 1 94 ? 4.265 0.926 14.462 1.00 53.97 94 SER A C 1
ATOM 763 O O . SER A 1 94 ? 3.987 2.117 14.322 1.00 53.97 94 SER A O 1
ATOM 765 N N . ASN A 1 95 ? 4.582 0.149 13.417 1.00 52.03 95 ASN A N 1
ATOM 766 C CA . ASN A 1 95 ? 4.692 0.646 12.044 1.00 52.03 95 ASN A CA 1
ATOM 767 C C . ASN A 1 95 ? 3.502 0.169 11.186 1.00 52.03 95 ASN A C 1
ATOM 769 O O . ASN A 1 95 ? 3.409 -1.029 10.891 1.00 52.03 95 ASN A O 1
ATOM 773 N N . PRO A 1 96 ? 2.588 1.066 10.767 1.00 54.66 96 PRO A N 1
ATOM 774 C CA . PRO A 1 96 ? 1.453 0.694 9.933 1.00 54.66 96 PRO A CA 1
ATOM 775 C C . PRO A 1 96 ? 1.921 0.382 8.500 1.00 54.66 96 PRO A C 1
ATOM 777 O O . PRO A 1 96 ? 2.034 1.273 7.664 1.00 54.66 96 PRO A O 1
ATOM 780 N N . CYS A 1 97 ? 2.193 -0.890 8.203 1.00 53.97 97 CYS A N 1
ATOM 781 C CA . CYS A 1 97 ? 2.314 -1.374 6.822 1.00 53.97 97 CYS A CA 1
ATOM 782 C C . CYS A 1 97 ? 0.933 -1.567 6.188 1.00 53.97 97 CYS A C 1
ATOM 784 O O . CYS A 1 97 ? -0.039 -1.842 6.894 1.00 53.97 97 CYS A O 1
ATOM 786 N N . ASN A 1 98 ? 0.860 -1.476 4.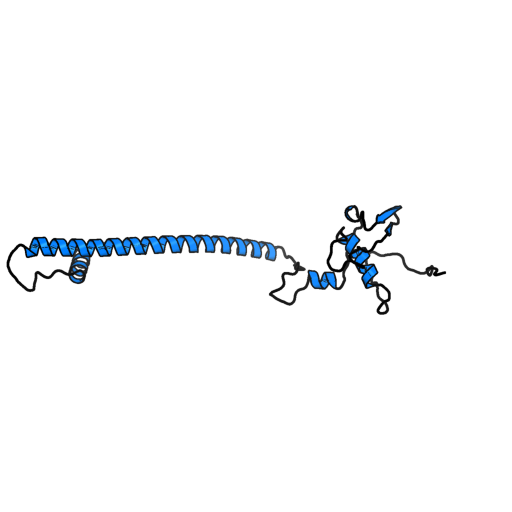855 1.00 53.22 98 ASN A N 1
ATOM 787 C CA . ASN A 1 98 ? -0.306 -1.911 4.087 1.00 53.22 98 ASN A CA 1
ATOM 788 C C . ASN A 1 98 ? -0.384 -3.426 4.230 1.00 53.22 98 ASN A C 1
ATOM 790 O O . ASN A 1 98 ? 0.391 -4.118 3.584 1.00 53.22 98 ASN A O 1
ATOM 794 N N . PRO A 1 99 ? -1.231 -3.985 5.097 1.00 51.75 99 PRO A N 1
ATOM 795 C CA . PRO A 1 99 ? -1.083 -5.388 5.402 1.00 51.75 99 PRO A CA 1
ATOM 796 C C . PRO A 1 99 ? -1.328 -6.187 4.117 1.00 51.75 99 PRO A C 1
ATOM 798 O O . PRO A 1 99 ? -2.296 -5.917 3.398 1.00 51.75 99 PRO A O 1
ATOM 801 N N . ILE A 1 100 ? -0.479 -7.185 3.835 1.00 51.97 100 ILE A N 1
ATOM 802 C CA . ILE A 1 100 ? -0.889 -8.321 2.997 1.00 51.97 100 ILE A CA 1
ATOM 803 C C . ILE A 1 100 ? -1.961 -9.038 3.812 1.00 51.97 100 ILE A C 1
ATOM 805 O O . ILE A 1 100 ? -1.713 -10.059 4.448 1.00 51.97 100 ILE A O 1
ATOM 809 N N . VAL A 1 101 ? -3.142 -8.434 3.914 1.00 48.22 101 VAL A N 1
ATOM 810 C CA . VAL A 1 101 ? -4.252 -9.071 4.582 1.00 48.22 101 VAL A CA 1
ATOM 811 C C . VAL A 1 101 ? -4.625 -10.202 3.643 1.00 48.22 101 VAL A C 1
ATOM 813 O O . VAL A 1 101 ? -5.120 -9.983 2.536 1.00 48.22 101 VAL A O 1
ATOM 816 N N . TYR A 1 102 ? -4.367 -11.426 4.079 1.00 47.56 102 TYR A N 1
ATOM 817 C CA . TYR A 1 102 ? -5.187 -12.537 3.650 1.00 47.56 102 TYR A CA 1
ATOM 818 C C . TYR A 1 102 ? -6.566 -12.263 4.247 1.00 47.56 102 TYR A C 1
ATOM 820 O O . TYR A 1 102 ? -6.851 -12.648 5.373 1.00 47.56 102 TYR A O 1
ATOM 828 N N . VAL A 1 103 ? -7.352 -11.426 3.563 1.00 44.38 103 VAL A N 1
ATOM 829 C CA . VAL A 1 103 ? -8.676 -11.036 4.033 1.00 44.38 103 VAL A CA 1
ATOM 830 C C . VAL A 1 103 ? -9.574 -12.232 3.770 1.00 44.38 103 VAL A C 1
ATOM 832 O O . VAL A 1 103 ? -10.074 -12.397 2.658 1.00 44.38 103 VAL A O 1
ATOM 835 N N . SER A 1 104 ? -9.749 -13.098 4.761 1.00 47.25 104 SER A N 1
ATOM 836 C CA . SER A 1 104 ? -10.905 -13.983 4.738 1.00 47.25 104 SER A CA 1
ATOM 837 C C . SER A 1 104 ? -12.169 -13.135 4.964 1.00 47.25 104 SER A 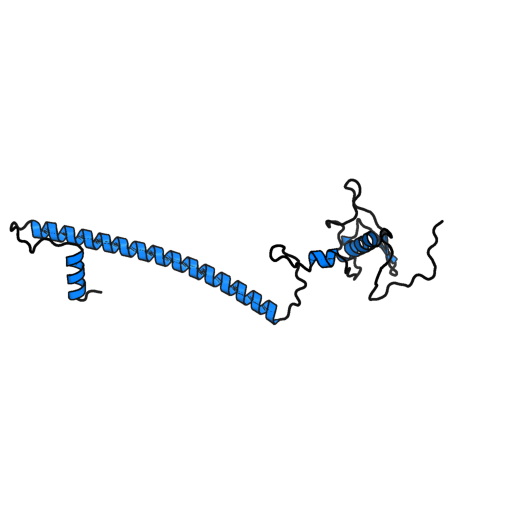C 1
ATOM 839 O O . SER A 1 104 ? -12.113 -12.078 5.600 1.00 47.25 104 SER A O 1
ATOM 841 N N . GLU A 1 105 ? -13.313 -13.552 4.418 1.00 52.56 105 GLU A N 1
ATOM 842 C CA . GLU A 1 105 ? -14.607 -12.869 4.616 1.00 52.56 105 GLU A CA 1
ATOM 843 C C . GLU A 1 105 ? -14.906 -12.664 6.123 1.00 52.56 105 GLU A C 1
ATOM 845 O O . GLU A 1 105 ? -15.391 -11.608 6.537 1.00 52.56 105 GLU A O 1
ATOM 850 N N .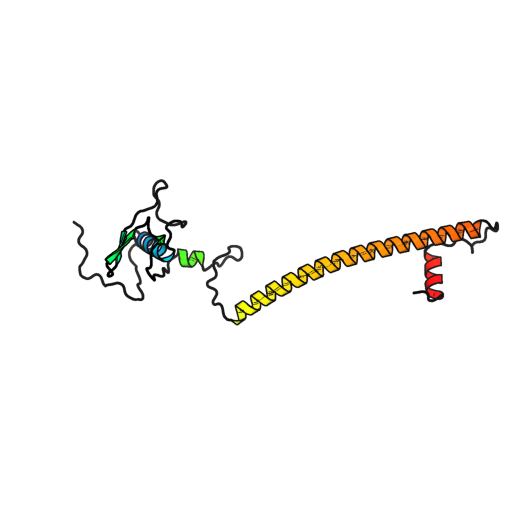 GLU A 1 106 ? -14.505 -13.636 6.955 1.00 55.16 106 GLU A N 1
ATOM 851 C CA . GLU A 1 106 ? -14.621 -13.618 8.421 1.00 55.16 106 GLU A CA 1
ATOM 852 C C . GLU A 1 106 ? -13.821 -12.480 9.082 1.00 55.16 106 GLU A C 1
ATOM 854 O O . GLU A 1 106 ? -14.282 -11.889 10.067 1.00 55.16 106 GLU A O 1
ATOM 859 N N . ASP A 1 107 ? -12.661 -12.105 8.534 1.00 61.03 107 ASP A N 1
ATOM 860 C CA . ASP A 1 107 ? -11.812 -11.043 9.091 1.00 61.03 107 ASP A CA 1
ATOM 861 C C . ASP A 1 107 ? -12.389 -9.639 8.836 1.00 61.03 107 ASP A C 1
ATOM 863 O O . ASP A 1 107 ? -12.275 -8.744 9.683 1.00 61.03 107 ASP A O 1
ATOM 867 N N . ILE A 1 108 ? -13.066 -9.434 7.695 1.00 57.75 108 ILE A N 1
ATOM 868 C CA . ILE A 1 108 ? -13.784 -8.179 7.385 1.00 57.75 108 ILE A CA 1
ATOM 869 C C . ILE A 1 108 ? -14.938 -7.991 8.362 1.00 57.75 108 ILE A C 1
ATOM 871 O O . ILE A 1 108 ? -15.133 -6.899 8.907 1.00 57.75 108 ILE A O 1
ATOM 875 N N . GLU A 1 109 ? -15.713 -9.053 8.573 1.00 68.44 109 GLU A N 1
ATOM 876 C CA . GLU A 1 109 ? -16.882 -9.021 9.439 1.00 68.44 109 GLU A CA 1
ATOM 877 C C . GLU A 1 109 ? -16.479 -8.810 10.903 1.00 68.44 109 GLU A C 1
ATOM 879 O O . GLU A 1 109 ? -17.068 -7.976 11.595 1.00 68.44 109 GLU A O 1
ATOM 884 N N . SER A 1 110 ? -15.413 -9.476 11.353 1.00 68.56 110 SER A N 1
ATOM 885 C CA . SER A 1 110 ? -14.859 -9.314 12.701 1.00 68.56 110 SER A CA 1
ATOM 886 C C . SER A 1 110 ? -14.363 -7.889 12.952 1.00 68.56 110 SER A C 1
ATOM 888 O O . SER A 1 110 ? -14.642 -7.310 14.004 1.00 68.56 110 SER A O 1
ATOM 890 N N . LYS A 1 111 ? -13.699 -7.265 11.970 1.00 72.00 111 LYS A N 1
ATOM 891 C CA . LYS A 1 111 ? -13.244 -5.872 12.083 1.00 72.00 111 LYS A CA 1
ATOM 892 C C . LYS A 1 111 ? -14.409 -4.878 12.112 1.00 72.00 111 LYS A C 1
ATOM 894 O O . LYS A 1 111 ? -14.365 -3.931 12.894 1.00 72.00 111 LYS A O 1
ATOM 899 N N . ARG A 1 112 ? -15.463 -5.096 11.313 1.00 72.56 112 ARG A N 1
ATOM 900 C CA . ARG A 1 112 ? -16.695 -4.281 11.368 1.00 72.56 112 ARG A CA 1
ATOM 901 C C . ARG A 1 112 ? -17.371 -4.384 12.735 1.00 72.56 112 ARG A C 1
ATOM 903 O O . ARG A 1 112 ? -17.618 -3.357 13.357 1.00 72.56 112 ARG A O 1
ATOM 910 N N . LYS A 1 113 ? -17.560 -5.607 13.244 1.00 80.06 113 LYS A N 1
ATOM 911 C CA . LYS A 1 113 ? -18.128 -5.853 14.582 1.00 80.06 113 LYS A CA 1
ATOM 912 C C . LYS A 1 113 ? -17.312 -5.180 15.690 1.00 80.06 113 LYS A C 1
ATOM 914 O O . LYS A 1 113 ? -17.890 -4.641 16.633 1.00 80.06 113 LYS A O 1
ATOM 919 N N . LEU A 1 114 ? -15.982 -5.181 15.576 1.00 80.81 114 LEU A N 1
ATOM 920 C CA . LEU A 1 114 ? -15.085 -4.542 16.541 1.00 80.81 114 LEU A CA 1
ATOM 921 C C . LEU A 1 114 ? -15.203 -3.010 16.522 1.00 80.81 114 LEU A C 1
ATOM 923 O O . LEU A 1 114 ? -15.251 -2.391 17.583 1.00 80.81 114 LEU A O 1
ATOM 927 N N . GLU A 1 115 ? -15.292 -2.397 15.341 1.00 78.81 115 GLU A N 1
ATOM 928 C CA . GLU A 1 115 ? -15.488 -0.946 15.206 1.00 78.81 115 GLU A CA 1
ATOM 929 C C . GLU A 1 115 ? -16.874 -0.492 15.692 1.00 78.81 115 GLU A C 1
ATOM 931 O O . GLU A 1 115 ? -16.983 0.536 16.364 1.00 78.81 115 GLU A O 1
ATOM 936 N N . ASP A 1 116 ? -17.923 -1.274 15.436 1.00 84.44 116 ASP A N 1
ATOM 937 C CA . ASP A 1 116 ? -19.268 -0.984 15.945 1.00 84.44 116 ASP A CA 1
ATOM 938 C C . ASP A 1 116 ? -19.326 -1.117 17.476 1.00 84.44 116 ASP A C 1
ATOM 940 O O . ASP A 1 116 ? -19.794 -0.209 18.165 1.00 84.44 116 ASP A O 1
ATOM 944 N N . SER A 1 117 ? -18.722 -2.175 18.030 1.00 82.75 117 SER A N 1
ATOM 945 C CA . SER A 1 117 ? -18.640 -2.386 19.485 1.00 82.75 117 SER A CA 1
ATOM 946 C C . SER A 1 117 ? -17.854 -1.279 20.197 1.00 82.75 117 SER A C 1
ATOM 948 O O . SER A 1 117 ? -18.186 -0.910 21.325 1.00 82.75 117 SER A O 1
ATOM 950 N N . LYS A 1 118 ? -16.818 -0.715 19.557 1.00 84.31 118 LYS A N 1
ATOM 951 C CA . LYS A 1 118 ? -16.088 0.451 20.084 1.00 84.31 118 LYS A CA 1
ATOM 952 C C . LYS A 1 118 ? -16.962 1.701 20.123 1.00 84.31 118 LYS A C 1
ATOM 954 O O . LYS A 1 118 ? -16.986 2.381 21.146 1.00 84.31 118 LYS A O 1
ATOM 959 N N . LYS A 1 119 ? -17.705 1.986 19.049 1.00 86.06 119 LYS A N 1
ATOM 960 C CA . LYS A 1 119 ? -18.623 3.137 19.001 1.00 86.06 119 LYS A CA 1
ATOM 961 C C . LYS A 1 119 ? -19.709 3.042 20.065 1.00 86.06 119 LYS A C 1
ATOM 963 O O . LYS A 1 119 ? -20.058 4.052 20.676 1.00 86.06 119 LYS A O 1
ATOM 968 N N . ASP A 1 120 ? -20.235 1.846 20.298 1.00 86.06 120 ASP A N 1
ATOM 969 C CA . ASP A 1 120 ? -21.253 1.639 21.324 1.00 86.06 120 ASP A CA 1
ATOM 970 C C . ASP A 1 120 ? -20.670 1.757 22.735 1.00 86.06 120 ASP A C 1
ATOM 972 O O . ASP A 1 120 ? -21.275 2.415 23.583 1.00 86.06 120 ASP A O 1
ATOM 976 N N . ASN A 1 121 ? -19.450 1.260 22.969 1.00 85.94 121 ASN A N 1
ATOM 977 C CA . ASN A 1 121 ? -18.735 1.506 24.224 1.00 85.94 121 ASN A CA 1
ATOM 978 C C . ASN A 1 121 ? -18.510 3.001 24.475 1.00 85.94 121 ASN A C 1
ATOM 980 O O . ASN A 1 121 ? -18.780 3.481 25.573 1.00 85.94 121 ASN A O 1
ATOM 984 N N . GLU A 1 122 ? -18.079 3.773 23.476 1.00 86.44 122 GLU A N 1
ATOM 985 C CA . GLU A 1 122 ? -17.895 5.221 23.634 1.00 86.44 122 GLU A CA 1
ATOM 986 C C . GLU A 1 122 ? -19.202 5.943 23.996 1.00 86.44 122 GLU A C 1
ATOM 988 O O . GLU A 1 122 ? -19.201 6.834 24.851 1.00 86.44 122 GLU A O 1
ATOM 993 N N . LYS A 1 123 ? -20.331 5.556 23.387 1.00 85.69 123 LYS A N 1
ATOM 994 C CA . LYS A 1 123 ? -21.652 6.111 23.732 1.00 85.69 123 LYS A CA 1
ATOM 995 C C . LYS A 1 123 ? -22.062 5.747 25.157 1.00 85.69 123 LYS A C 1
ATOM 997 O O . LYS A 1 123 ? -22.503 6.625 25.898 1.00 85.69 123 LYS A O 1
ATOM 1002 N N . LEU A 1 124 ? -21.899 4.481 25.543 1.00 84.56 124 LEU A N 1
ATOM 1003 C CA . LEU A 1 124 ? -22.226 3.997 26.886 1.00 84.56 124 LEU A CA 1
ATOM 1004 C C . LEU A 1 124 ? -21.372 4.688 27.949 1.00 84.56 124 LEU A C 1
ATOM 1006 O O . LEU A 1 124 ? -21.904 5.124 28.965 1.00 84.56 124 LEU A O 1
ATOM 1010 N N . THR A 1 125 ? -20.076 4.867 27.687 1.00 84.25 125 THR A N 1
ATOM 1011 C CA . THR A 1 125 ? -19.156 5.544 28.611 1.00 84.25 125 THR A CA 1
ATOM 1012 C C . THR A 1 125 ? -19.570 7.005 28.813 1.00 84.25 125 THR A C 1
ATOM 1014 O O . THR A 1 125 ? -19.689 7.461 29.949 1.00 84.25 125 THR A O 1
ATOM 1017 N N . LYS A 1 126 ? -19.909 7.722 27.730 1.00 85.00 126 LYS A N 1
ATOM 1018 C CA . LYS A 1 126 ? -20.420 9.104 27.810 1.00 85.00 126 LYS A CA 1
ATOM 1019 C C . LYS A 1 126 ? -21.744 9.200 28.577 1.00 85.00 126 LYS A C 1
ATOM 1021 O O . LYS A 1 126 ? -21.911 10.116 29.380 1.00 85.00 126 LYS A O 1
ATOM 1026 N N . GLY A 1 127 ? -22.667 8.262 28.355 1.00 85.06 127 GLY A N 1
ATOM 1027 C CA . GLY A 1 127 ? -23.942 8.202 29.080 1.00 85.06 127 GLY A CA 1
ATOM 1028 C C . GLY A 1 127 ? -23.775 7.857 30.565 1.00 85.06 127 GLY A C 1
ATOM 1029 O O . GLY A 1 127 ? -24.473 8.399 31.424 1.00 85.06 127 GLY A O 1
ATOM 1030 N N . PHE A 1 128 ? -22.814 6.994 30.895 1.00 85.19 128 PHE A N 1
ATOM 1031 C CA . PHE A 1 128 ? -22.491 6.659 32.278 1.00 85.19 128 PHE A CA 1
ATOM 1032 C C . PHE A 1 128 ? -21.921 7.870 33.026 1.00 85.19 128 PHE A C 1
ATOM 1034 O O . PHE A 1 128 ? -22.375 8.185 34.126 1.00 85.19 128 PHE A O 1
ATOM 1041 N N . GLU A 1 129 ? -20.996 8.610 32.410 1.00 85.69 129 GLU A N 1
ATOM 1042 C CA . GLU A 1 129 ? -20.432 9.831 32.996 1.00 85.69 129 GLU A CA 1
ATOM 1043 C C . GLU A 1 129 ? -21.482 10.927 33.228 1.00 85.69 129 GLU A C 1
ATOM 1045 O O . GLU A 1 129 ? -21.441 11.612 34.255 1.00 85.69 129 GLU A O 1
ATOM 1050 N N . SER A 1 130 ? -22.438 11.111 32.309 1.00 83.81 130 SER A N 1
ATOM 1051 C CA . SER A 1 130 ? -23.517 12.091 32.497 1.00 83.81 130 SER A CA 1
ATOM 1052 C C . SER A 1 130 ? -24.460 11.685 33.629 1.00 83.81 130 SER A C 1
ATOM 1054 O O . SER A 1 130 ? -24.765 12.506 34.494 1.00 83.81 130 SER A O 1
ATOM 1056 N N . THR A 1 131 ? -24.844 10.408 33.681 1.00 83.25 131 THR A N 1
ATOM 1057 C CA . THR A 1 131 ? -25.730 9.871 34.725 1.00 83.25 131 THR A CA 1
ATOM 1058 C C . THR A 1 131 ? -25.069 9.936 36.103 1.00 83.25 131 THR A C 1
ATOM 1060 O O . THR A 1 131 ? -25.705 10.302 37.090 1.00 83.25 131 THR A O 1
ATOM 1063 N N . GLN A 1 132 ? -23.763 9.659 36.188 1.00 86.00 132 GLN A N 1
ATOM 1064 C CA . GLN A 1 132 ? -23.011 9.770 37.439 1.00 86.00 132 GLN A CA 1
ATOM 1065 C C . GLN A 1 132 ? -22.951 11.225 37.938 1.00 86.00 132 GLN A C 1
ATOM 1067 O O . GLN A 1 132 ? -23.113 11.478 39.134 1.00 86.00 132 GLN A O 1
ATOM 1072 N N . LYS A 1 133 ? -22.789 12.198 37.029 1.00 86.50 133 LYS A N 1
ATOM 1073 C CA . LYS A 1 133 ? -22.834 13.631 37.369 1.00 86.50 133 LYS A CA 1
ATOM 1074 C C . LYS A 1 133 ? -24.215 14.071 37.855 1.00 86.50 133 LYS A C 1
ATOM 1076 O O . LYS A 1 133 ? -24.294 14.881 38.776 1.00 86.50 133 LYS A O 1
ATOM 1081 N N . GLU A 1 134 ? -25.293 13.573 37.255 1.00 85.19 134 GLU A N 1
ATOM 1082 C CA . GLU A 1 134 ? -26.660 13.871 37.701 1.00 85.19 134 GLU A CA 1
ATOM 1083 C C . GLU A 1 134 ? -26.966 13.253 39.063 1.00 85.19 134 GLU A C 1
ATOM 1085 O O . GLU A 1 134 ? -27.470 13.951 39.944 1.00 85.19 134 GLU A O 1
ATOM 1090 N N . LYS A 1 135 ? -26.563 11.997 39.283 1.00 87.12 135 LYS A N 1
ATOM 1091 C CA . LYS A 1 135 ? -26.690 11.330 40.582 1.00 87.12 135 LYS A CA 1
ATOM 1092 C C . LYS A 1 135 ? -25.981 12.113 41.690 1.00 87.12 135 LYS A C 1
ATOM 1094 O O . LYS A 1 135 ? -26.602 12.431 42.698 1.00 87.12 135 LYS A O 1
ATOM 1099 N N . ALA A 1 136 ? -24.733 12.530 41.464 1.00 85.94 136 ALA A N 1
ATOM 1100 C CA . ALA A 1 136 ? -23.978 13.323 42.436 1.00 85.94 136 ALA A CA 1
ATOM 1101 C C . ALA A 1 136 ? -24.638 14.684 42.746 1.00 85.94 136 ALA A C 1
ATOM 1103 O O . ALA A 1 136 ? -24.612 15.152 43.889 1.00 85.94 136 ALA A O 1
ATOM 1104 N N . LYS A 1 137 ? -25.257 15.331 41.746 1.00 87.56 137 LYS A N 1
ATOM 1105 C CA . LYS A 1 137 ? -26.026 16.575 41.940 1.00 87.56 137 LYS A CA 1
ATOM 1106 C C . LYS A 1 137 ? -27.299 16.342 42.753 1.00 87.56 137 LYS A C 1
ATOM 1108 O O . LYS A 1 137 ? -27.606 17.151 43.626 1.00 87.56 137 LYS A O 1
ATOM 1113 N N . SER A 1 138 ? -28.023 15.258 42.478 1.00 82.31 138 SER A N 1
ATOM 1114 C CA . SER A 1 138 ? -29.233 14.898 43.221 1.00 82.31 138 SER A CA 1
ATOM 1115 C C . SER A 1 138 ? -28.909 14.583 44.682 1.00 82.31 138 SER A C 1
ATOM 1117 O O . SER A 1 138 ? -29.530 15.148 45.576 1.00 82.31 138 SER A O 1
ATOM 1119 N N . GLU A 1 139 ? -27.865 13.789 44.936 1.00 84.56 139 GLU A N 1
ATOM 1120 C CA . GLU A 1 139 ? -27.402 13.456 46.291 1.00 84.56 139 GLU A CA 1
ATOM 1121 C C . GLU A 1 139 ? -26.990 14.711 47.077 1.00 84.56 139 GLU A C 1
ATOM 1123 O O . GLU A 1 139 ? -27.363 14.878 48.237 1.00 84.56 139 GLU A O 1
ATOM 1128 N N . THR A 1 140 ? -26.278 15.655 46.448 1.00 85.38 140 THR A N 1
ATOM 1129 C CA . THR A 1 140 ? -25.925 16.925 47.111 1.00 85.38 140 THR A CA 1
ATOM 1130 C C . THR A 1 140 ? -27.124 17.846 47.341 1.00 85.38 140 THR A C 1
ATOM 1132 O O . THR A 1 140 ? -27.124 18.606 48.314 1.00 85.38 140 THR A O 1
ATOM 1135 N N . ALA A 1 141 ? -28.139 17.819 46.476 1.00 86.06 141 ALA A N 1
ATOM 1136 C CA . ALA A 1 141 ? -29.379 18.561 46.688 1.00 86.06 141 ALA A CA 1
ATOM 1137 C C . ALA A 1 141 ? -30.185 17.973 47.854 1.00 86.06 141 ALA A C 1
ATOM 1139 O O . ALA A 1 141 ? -30.645 18.718 48.720 1.00 86.06 141 ALA A O 1
ATOM 1140 N N . GLU A 1 142 ? -30.280 16.648 47.921 1.00 85.44 142 GLU A N 1
ATOM 1141 C CA . GLU A 1 142 ? -30.960 15.922 48.988 1.00 85.44 142 GLU A CA 1
ATOM 1142 C C . GLU A 1 142 ? -30.271 16.133 50.345 1.00 85.44 142 GLU A C 1
ATOM 1144 O O . GLU A 1 142 ? -30.915 16.456 51.343 1.00 85.44 142 GLU A O 1
ATOM 1149 N N . GLU A 1 143 ? -28.939 16.062 50.372 1.00 85.44 143 GLU A N 1
ATOM 1150 C CA . GLU A 1 143 ? -28.100 16.393 51.526 1.00 85.44 143 GLU A CA 1
ATOM 1151 C C . GLU A 1 143 ? -28.409 17.805 52.054 1.00 85.44 143 GLU A C 1
ATOM 1153 O O . GLU A 1 143 ? -28.677 17.999 53.244 1.00 85.44 143 GLU A O 1
ATOM 1158 N N . LYS A 1 144 ? -28.421 18.805 51.161 1.00 89.06 144 LYS A N 1
ATOM 1159 C CA . LYS A 1 144 ? -28.737 20.199 51.510 1.00 89.06 144 LYS A CA 1
ATOM 1160 C C . LYS A 1 144 ? -30.171 20.353 52.004 1.00 89.06 144 LYS A C 1
ATOM 1162 O O . LYS A 1 144 ? -30.389 21.087 52.968 1.00 89.06 144 LYS A O 1
ATOM 1167 N N . PHE A 1 145 ? -31.124 19.666 51.377 1.00 89.44 145 PHE A N 1
ATOM 1168 C CA . PHE A 1 145 ? -32.524 19.671 51.785 1.00 89.44 145 PHE A CA 1
ATOM 1169 C C . PHE A 1 145 ? -32.686 19.099 53.197 1.00 89.44 145 PHE A C 1
ATOM 1171 O O . PHE A 1 145 ? -33.236 19.773 54.066 1.00 89.44 145 PHE A O 1
ATOM 1178 N N . ARG A 1 146 ? -32.103 17.924 53.479 1.00 83.50 146 ARG A N 1
ATOM 1179 C CA . ARG A 1 146 ? -32.108 17.304 54.816 1.00 83.50 146 ARG A CA 1
ATOM 1180 C C . ARG A 1 146 ? -31.509 18.240 55.874 1.00 83.50 146 ARG A C 1
ATOM 1182 O O . ARG A 1 146 ? -32.083 18.397 56.951 1.00 83.50 146 ARG A O 1
ATOM 1189 N N . ILE A 1 147 ? -30.393 18.911 55.567 1.00 84.44 147 ILE A N 1
ATOM 1190 C CA . ILE A 1 147 ? -29.765 19.893 56.472 1.00 84.44 147 ILE A CA 1
ATOM 1191 C C . ILE A 1 147 ? -30.678 21.105 56.715 1.00 84.44 147 ILE A C 1
ATOM 1193 O O . ILE A 1 147 ? -30.806 21.553 57.856 1.00 84.44 147 ILE A O 1
ATOM 1197 N N . ALA A 1 148 ? -31.301 21.653 55.669 1.00 87.88 148 ALA A N 1
ATOM 1198 C CA . ALA A 1 148 ? -32.195 22.804 55.780 1.00 87.88 148 ALA A CA 1
ATOM 1199 C C . ALA A 1 148 ? -33.445 22.475 56.611 1.00 87.88 148 ALA A C 1
ATOM 1201 O O . ALA A 1 148 ? -33.793 23.227 57.520 1.00 87.88 148 ALA A O 1
ATOM 1202 N N . THR A 1 149 ? -34.061 21.318 56.369 1.00 84.62 149 THR A N 1
ATOM 1203 C CA . THR A 1 149 ? -35.227 20.836 57.118 1.00 84.62 149 THR A CA 1
ATOM 1204 C C . THR A 1 149 ? -34.887 20.594 58.588 1.00 84.62 149 THR A C 1
ATOM 1206 O O . THR A 1 149 ? -35.609 21.067 59.461 1.00 84.62 149 THR A O 1
ATOM 1209 N N . ALA A 1 150 ? -33.748 19.957 58.888 1.00 83.00 150 ALA A N 1
ATOM 1210 C CA . ALA A 1 150 ? -33.291 19.767 60.267 1.00 83.00 150 ALA A CA 1
ATOM 1211 C C . ALA A 1 150 ? -33.048 21.103 60.992 1.00 83.00 150 ALA A C 1
ATOM 1213 O O . ALA A 1 150 ? -33.439 21.264 62.149 1.00 83.00 150 ALA A O 1
ATOM 1214 N N . ARG A 1 151 ? -32.446 22.091 60.310 1.00 81.38 151 ARG A N 1
ATOM 1215 C CA . ARG A 1 151 ? -32.275 23.448 60.857 1.00 81.38 151 ARG A CA 1
ATOM 1216 C C . ARG A 1 151 ? -33.614 24.121 61.138 1.00 81.38 151 ARG A C 1
ATOM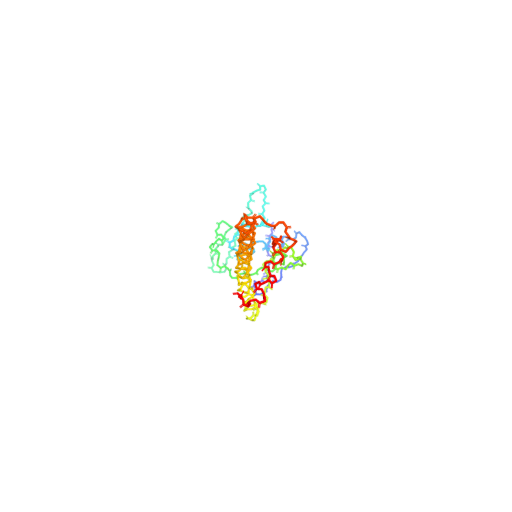 1218 O O . ARG A 1 151 ? -33.753 24.684 62.216 1.00 81.38 151 ARG A O 1
ATOM 1225 N N . ASN A 1 152 ? -34.571 24.025 60.213 1.00 84.56 152 ASN A N 1
ATOM 1226 C CA . ASN A 1 152 ? -35.911 24.591 60.371 1.00 84.56 152 ASN A CA 1
ATOM 1227 C C . ASN A 1 152 ? -36.668 23.953 61.540 1.00 84.56 152 ASN A C 1
ATOM 1229 O O . ASN A 1 152 ? -37.234 24.665 62.361 1.00 84.56 152 ASN A O 1
ATOM 1233 N N . ILE A 1 153 ? -36.630 22.625 61.673 1.00 80.81 153 ILE A N 1
ATOM 1234 C CA . ILE A 1 153 ? -37.231 21.931 62.819 1.00 80.81 153 ILE A CA 1
ATOM 1235 C C . ILE A 1 153 ? -36.578 22.411 64.117 1.00 80.81 153 ILE A C 1
ATOM 1237 O O . ILE A 1 153 ? -37.277 22.775 65.059 1.00 80.81 153 ILE A O 1
ATOM 1241 N N . LYS A 1 154 ? -35.242 22.494 64.161 1.00 76.81 154 LYS A N 1
ATOM 1242 C CA . LYS A 1 154 ? -34.517 22.981 65.340 1.00 76.81 154 LYS A CA 1
ATOM 1243 C C . LYS A 1 154 ? -34.890 24.419 65.713 1.00 76.81 154 LYS A C 1
ATOM 1245 O O . LYS A 1 154 ? -35.037 24.700 66.898 1.00 76.81 154 LYS A O 1
ATOM 1250 N N . THR A 1 155 ? -35.059 25.331 64.756 1.00 76.50 155 THR A N 1
ATOM 1251 C CA . THR A 1 155 ? -35.469 26.716 65.045 1.00 76.50 155 THR A CA 1
ATOM 1252 C C . THR A 1 155 ? -36.936 26.821 65.447 1.00 76.50 155 THR A C 1
ATOM 1254 O O . THR A 1 155 ? -37.239 27.501 66.426 1.00 76.50 155 THR A O 1
ATOM 1257 N N . THR A 1 156 ? -37.848 26.133 64.759 1.00 74.56 156 THR A N 1
ATOM 1258 C CA . THR A 1 156 ? -39.281 26.136 65.093 1.00 74.56 156 THR A CA 1
ATOM 1259 C C . THR A 1 156 ? -39.537 25.519 66.467 1.00 74.56 156 THR A C 1
ATOM 1261 O O . THR A 1 156 ? -40.242 26.105 67.285 1.00 74.56 156 THR A O 1
ATOM 1264 N N . VAL A 1 157 ? -38.922 24.373 66.757 1.00 68.25 157 VAL A N 1
ATOM 1265 C CA . VAL A 1 157 ? -39.130 23.643 68.013 1.00 68.25 157 VAL A CA 1
ATOM 1266 C C . VAL A 1 157 ? -38.291 24.234 69.154 1.00 68.25 157 VAL A C 1
ATOM 1268 O O . VAL A 1 157 ? -38.782 24.380 70.268 1.00 68.25 157 VAL A O 1
ATOM 1271 N N . GLY A 1 158 ? -37.063 24.685 68.880 1.00 59.38 158 GLY A N 1
ATOM 1272 C CA . GLY A 1 158 ? -36.181 25.332 69.861 1.00 59.38 158 GLY A CA 1
ATOM 1273 C C . GLY A 1 158 ? -36.628 26.729 70.310 1.00 59.38 158 GLY A C 1
ATOM 1274 O O . GLY A 1 158 ? -36.085 27.265 71.277 1.00 59.38 158 GLY A O 1
ATOM 1275 N N . SER A 1 159 ? -37.632 27.314 69.649 1.00 53.56 159 SER A N 1
ATOM 1276 C CA . SER A 1 159 ? -38.308 28.539 70.102 1.00 53.56 159 SER A CA 1
ATOM 1277 C C . SER A 1 159 ? -39.234 28.290 71.305 1.00 53.56 159 SER A C 1
ATOM 1279 O O . SER A 1 159 ? -39.566 29.228 72.032 1.00 53.56 159 SER A O 1
ATOM 1281 N N . PHE A 1 160 ? -39.603 27.030 71.570 1.00 51.78 160 PHE A N 1
ATOM 1282 C CA . PHE A 1 160 ? -40.276 26.611 72.796 1.00 51.78 160 PHE A CA 1
ATOM 1283 C C . PHE A 1 160 ? -39.208 26.332 73.864 1.00 51.78 160 PHE A C 1
ATOM 1285 O O . PHE A 1 160 ? -38.514 25.318 73.848 1.00 51.78 160 PHE A O 1
ATOM 1292 N N . LYS A 1 161 ? -39.012 27.291 74.774 1.00 49.38 161 LYS A N 1
ATOM 1293 C CA . LYS A 1 161 ? -38.000 27.242 75.839 1.00 49.38 161 LYS A CA 1
ATOM 1294 C C . LYS A 1 161 ? -38.233 26.079 76.818 1.00 49.38 161 LYS A C 1
ATOM 1296 O O . LYS A 1 161 ? -38.782 26.301 77.890 1.00 49.38 161 LYS A O 1
ATOM 1301 N N . VAL A 1 162 ? -37.715 24.890 76.520 1.00 48.06 162 VAL A N 1
ATOM 1302 C CA . VAL A 1 162 ? -37.279 23.908 77.528 1.00 48.06 162 VAL A CA 1
ATOM 1303 C C . VAL A 1 162 ? -36.011 23.240 76.995 1.00 48.06 162 VAL A C 1
ATOM 1305 O O . VAL A 1 162 ? -36.044 22.497 76.020 1.00 48.06 162 VAL A O 1
ATOM 1308 N N . ARG A 1 163 ? -34.858 23.557 77.597 1.00 50.56 163 ARG A N 1
ATOM 1309 C CA . ARG A 1 163 ? -33.582 22.892 77.298 1.00 50.56 163 ARG A CA 1
ATOM 1310 C C . ARG A 1 163 ? -33.657 21.460 77.823 1.00 50.56 163 ARG A C 1
ATOM 1312 O O . ARG A 1 163 ? -33.321 21.232 78.979 1.00 50.56 163 ARG A O 1
ATOM 1319 N N . ASP A 1 164 ? -34.091 20.528 76.986 1.00 50.56 164 ASP A N 1
ATOM 1320 C CA . ASP A 1 164 ? -34.020 19.100 77.282 1.00 50.56 164 ASP A CA 1
ATOM 1321 C C . ASP A 1 164 ? -33.316 18.338 76.150 1.00 50.56 164 ASP A C 1
ATOM 1323 O O . ASP A 1 164 ? -33.408 18.703 74.974 1.00 50.56 164 ASP A O 1
ATOM 1327 N N . LYS A 1 165 ? -32.583 17.282 76.517 1.00 50.62 165 LYS A N 1
ATOM 1328 C CA . LYS A 1 165 ? -31.645 16.514 75.669 1.00 50.62 165 LYS A CA 1
ATOM 1329 C C . LYS A 1 165 ? -32.312 15.864 74.442 1.00 50.62 165 LYS A C 1
ATOM 1331 O O . LYS A 1 165 ? -31.623 15.439 73.520 1.00 50.62 165 LYS A O 1
ATOM 1336 N N . TYR A 1 166 ? -33.643 15.820 74.428 1.00 53.31 166 TYR A N 1
ATOM 1337 C CA . TYR A 1 166 ? -34.490 15.254 73.377 1.00 53.31 166 TYR A CA 1
ATOM 1338 C C . TYR A 1 166 ? -34.737 16.178 72.172 1.00 53.31 166 TYR A C 1
ATOM 1340 O O . TYR A 1 166 ? -35.276 15.722 71.168 1.00 53.31 166 TYR A O 1
ATOM 1348 N N . TYR A 1 167 ? -34.339 17.453 72.232 1.00 52.50 167 TYR A N 1
ATOM 1349 C CA . TYR A 1 167 ? -34.631 18.432 71.173 1.00 52.50 167 TYR A CA 1
ATOM 1350 C C . TYR A 1 167 ? -33.478 18.710 70.195 1.00 52.50 167 TYR A C 1
ATOM 1352 O O . TYR A 1 167 ? -33.640 19.498 69.261 1.00 52.50 167 TYR A O 1
ATOM 1360 N N . ASP A 1 168 ? -32.319 18.069 70.362 1.00 55.84 168 ASP A N 1
ATOM 1361 C CA . ASP A 1 168 ? -31.167 18.279 69.480 1.00 55.84 168 ASP A CA 1
ATOM 1362 C C . ASP A 1 168 ? -31.248 17.361 68.246 1.00 55.84 168 ASP A C 1
ATOM 1364 O O . ASP A 1 168 ? -30.597 16.321 68.145 1.00 55.84 168 ASP A O 1
ATOM 1368 N N . TYR A 1 169 ? -32.113 17.731 67.300 1.00 59.56 169 TYR A N 1
ATOM 1369 C CA . TYR A 1 169 ? -32.234 17.036 66.018 1.00 59.56 169 TYR A CA 1
ATOM 1370 C C . TYR A 1 169 ? -31.025 17.335 65.123 1.00 59.56 169 TYR A C 1
ATOM 1372 O O . TYR A 1 169 ? -30.724 18.491 64.811 1.00 59.56 169 TYR A O 1
ATOM 1380 N N . ASN A 1 170 ? -30.344 16.280 64.674 1.00 57.94 170 ASN A N 1
ATOM 1381 C CA . ASN A 1 170 ? -29.265 16.349 63.692 1.00 57.94 170 ASN A CA 1
ATOM 1382 C C . ASN A 1 170 ? -29.592 15.489 62.455 1.00 57.94 170 ASN A C 1
ATOM 1384 O O . ASN A 1 170 ? -30.581 14.754 62.427 1.00 57.94 170 ASN A O 1
ATOM 1388 N N . LYS A 1 171 ? -28.761 15.599 61.409 1.00 58.88 171 LYS A N 1
ATOM 1389 C CA . LYS A 1 171 ? -28.945 14.905 60.121 1.00 58.88 171 LYS A CA 1
ATOM 1390 C C . LYS A 1 171 ? -29.117 13.387 60.285 1.00 58.88 171 LYS A C 1
ATOM 1392 O O . LYS A 1 171 ? -29.916 12.782 59.574 1.00 58.88 171 LYS A O 1
ATOM 1397 N N . SER A 1 172 ? -28.372 12.789 61.209 1.00 65.12 172 SER A N 1
ATOM 1398 C CA . SER A 1 172 ? -28.385 11.352 61.484 1.00 65.12 172 SER A CA 1
ATOM 1399 C C . SER A 1 172 ? -29.718 10.921 62.091 1.00 65.12 172 SER A C 1
ATOM 1401 O O . SER A 1 172 ? -30.309 9.959 61.617 1.00 65.12 172 SER A O 1
ATOM 1403 N N . SER A 1 173 ? -30.232 11.684 63.062 1.00 68.56 173 SER A N 1
ATOM 1404 C CA . SER A 1 173 ? -31.527 11.426 63.705 1.00 68.56 173 SER A CA 1
ATOM 1405 C C . SER A 1 173 ? -32.694 11.500 62.719 1.00 68.56 173 SER A C 1
ATOM 1407 O O . SER A 1 173 ? -33.637 10.725 62.815 1.00 68.56 173 SER A O 1
ATOM 1409 N N . LEU A 1 174 ? -32.626 12.416 61.747 1.00 67.56 174 LEU A N 1
ATOM 1410 C CA . LEU A 1 174 ? -33.681 12.593 60.748 1.00 67.56 174 LEU A CA 1
ATOM 1411 C C . LEU A 1 174 ? -33.725 11.433 59.740 1.00 67.56 174 LEU A C 1
ATOM 1413 O O . LEU A 1 174 ? -34.804 11.031 59.321 1.00 67.56 174 LEU A O 1
ATOM 1417 N N . LYS A 1 175 ? -32.560 10.876 59.377 1.00 67.31 175 LYS A N 1
ATOM 1418 C CA . LYS A 1 175 ? -32.465 9.709 58.489 1.00 67.31 175 LYS A CA 1
ATOM 1419 C C . LYS A 1 175 ? -33.126 8.478 59.114 1.00 67.31 175 LYS A C 1
ATOM 1421 O O . LYS A 1 175 ? -33.941 7.852 58.459 1.00 67.31 175 LYS A O 1
ATOM 1426 N N . THR A 1 176 ? -32.849 8.205 60.388 1.00 73.12 176 THR A N 1
ATOM 1427 C CA . THR A 1 176 ? -33.449 7.071 61.105 1.00 73.12 176 THR A CA 1
ATOM 1428 C C . THR A 1 176 ? -34.974 7.162 61.181 1.00 73.12 176 THR A C 1
ATOM 1430 O O . THR A 1 176 ? -35.644 6.151 61.040 1.00 73.12 176 THR A O 1
ATOM 1433 N N . VAL A 1 177 ? -35.532 8.362 61.377 1.00 73.75 177 VAL A N 1
ATOM 1434 C CA . VAL A 1 177 ? -36.993 8.551 61.443 1.00 73.75 177 VAL A CA 1
ATOM 1435 C C . VAL A 1 177 ? -37.651 8.405 60.066 1.00 73.75 177 VAL A C 1
ATOM 1437 O O . VAL A 1 177 ? -38.731 7.841 59.972 1.00 73.75 177 VAL A O 1
ATOM 1440 N N . LEU A 1 178 ? -37.016 8.884 58.993 1.00 68.56 178 LEU A N 1
ATOM 1441 C CA . LEU A 1 178 ? -37.524 8.700 57.626 1.00 68.56 178 LEU A CA 1
ATOM 1442 C C . LEU A 1 178 ? -37.535 7.223 57.207 1.00 68.56 178 LEU A C 1
ATOM 1444 O O . LEU A 1 178 ? -38.523 6.770 56.634 1.00 68.56 178 LEU A O 1
ATOM 1448 N N . ASP A 1 179 ? -36.483 6.483 57.566 1.00 69.94 179 ASP A N 1
ATOM 1449 C CA . ASP A 1 179 ? -36.380 5.044 57.306 1.00 69.94 179 ASP A CA 1
ATOM 1450 C C . ASP A 1 179 ? -37.430 4.240 58.119 1.00 69.94 179 ASP A C 1
ATOM 1452 O O . ASP A 1 179 ? -37.937 3.230 57.639 1.00 69.94 179 ASP A O 1
ATOM 1456 N N . ASP A 1 180 ? -37.806 4.699 59.323 1.00 69.12 180 ASP A N 1
ATOM 1457 C CA . ASP A 1 180 ? -38.816 4.060 60.194 1.00 69.12 180 ASP A CA 1
ATOM 1458 C C . ASP A 1 180 ? -40.268 4.365 59.769 1.00 69.12 180 ASP A C 1
ATOM 1460 O O . ASP A 1 180 ? -41.166 3.541 59.930 1.00 69.12 180 ASP A O 1
ATOM 1464 N N . VAL A 1 181 ? -40.510 5.542 59.177 1.00 72.44 181 VAL A N 1
ATOM 1465 C CA . VAL A 1 181 ? -41.835 5.959 58.675 1.00 72.44 181 VAL A CA 1
ATOM 1466 C C . VAL A 1 181 ? -42.115 5.410 57.263 1.00 72.44 181 VAL A C 1
ATOM 1468 O O . VAL A 1 181 ? -43.251 5.476 56.792 1.00 72.44 181 VAL A O 1
ATOM 1471 N N . GLY A 1 182 ? -41.119 4.805 56.605 1.00 52.00 182 GLY A N 1
ATOM 1472 C CA . GLY A 1 182 ? -41.293 4.096 55.334 1.00 52.00 182 GLY A CA 1
ATOM 1473 C C . GLY A 1 182 ? -41.576 5.015 54.145 1.00 52.00 182 GLY A C 1
ATOM 1474 O O . GLY A 1 182 ? -42.363 4.662 53.268 1.00 52.00 182 GLY A O 1
ATOM 1475 N N . VAL A 1 183 ? -40.976 6.207 54.131 1.00 53.78 183 VAL A N 1
ATOM 1476 C CA . VAL A 1 183 ? -41.019 7.102 52.968 1.00 53.78 183 VAL A CA 1
ATOM 1477 C C . VAL A 1 183 ? -39.726 6.901 52.181 1.00 53.78 183 VAL A C 1
ATOM 1479 O O . VAL A 1 183 ? -38.717 7.534 52.493 1.00 53.78 183 VAL A O 1
ATOM 1482 N N . ASP A 1 184 ? -39.776 5.982 51.213 1.00 50.38 184 ASP A N 1
ATOM 1483 C CA . ASP A 1 184 ? -38.778 5.857 50.137 1.00 50.38 184 ASP A CA 1
ATOM 1484 C C . ASP A 1 184 ? -38.785 7.093 49.217 1.00 50.38 184 ASP A C 1
ATOM 1486 O O . ASP A 1 184 ? -39.889 7.610 48.905 1.00 50.38 184 ASP A O 1
#

Radius of gyration: 39.73 Å; chains: 1; bounding box: 71×44×108 Å

Sequence (184 aa):
DFSWNKDIPEFKRFNLIYGWNRSGKTILSRVFSACEKKSTAFKEYPKEDGVDGIFETKTDTGSTIKSWNIASCNLPVKVFNQDFINENISFDPSNPCNPIVYVSEEDIESKRKLEDSKKDNEKLTKGFESTQKEKAKSETAEEKFRIATARNIKTTVGSFKVRDKYYDYNKSSLKTVLDDVGVD

InterPro domains:
  IPR026866 Protein CR006, P-loop domain [PF13166] (4-180)

Foldseek 3Di:
DDDDDPPDDDDDPDDDDDDDPPPCPVQVLLVLVCLVVLAQPDDPQDDDPNHGDWDWDADPVRDIDIRVRSNPRPDPDDGDDVVVCVQAPDPDPVDDHVHPPPDDVVNVVVVVVVVVVVVVVVVVVVVVVVVVVVVVVVVVVVVVVLQVVQVVQLVVVVVPDDPDPVSNDDSVNVVVVCVVVPDD

pLDDT: mean 78.2, std 14.17, range [44.38, 93.38]